Protein AF-A0AAX3YB71-F1 (afdb_monomer)

Structure (mmCIF, N/CA/C/O backbone):
data_AF-A0AAX3YB71-F1
#
_entry.id   AF-A0AAX3YB71-F1
#
loop_
_atom_site.group_PDB
_atom_site.id
_atom_site.type_symbol
_atom_site.label_atom_id
_atom_site.label_alt_id
_atom_site.label_comp_id
_atom_site.label_asym_id
_atom_site.label_entity_id
_atom_site.label_seq_id
_atom_site.pdbx_PDB_ins_code
_atom_site.Cartn_x
_atom_site.Cartn_y
_atom_site.Cartn_z
_atom_site.occupancy
_atom_site.B_iso_or_equiv
_atom_site.auth_seq_id
_atom_site.auth_comp_id
_atom_site.auth_asym_id
_atom_site.auth_atom_id
_atom_site.pdbx_PDB_model_num
ATOM 1 N N . MET A 1 1 ? 8.394 -20.935 -16.412 1.00 26.09 1 MET A N 1
ATOM 2 C CA . MET A 1 1 ? 9.823 -20.875 -16.791 1.00 26.09 1 MET A CA 1
ATOM 3 C C . MET A 1 1 ? 10.024 -19.578 -17.574 1.00 26.09 1 MET A C 1
ATOM 5 O O . MET A 1 1 ? 9.510 -19.490 -18.674 1.00 26.09 1 MET A O 1
ATOM 9 N N . ASN A 1 2 ? 10.562 -18.469 -17.075 1.00 23.80 2 ASN A N 1
ATOM 10 C CA . ASN A 1 2 ? 11.137 -18.097 -15.785 1.00 23.80 2 ASN A CA 1
ATOM 11 C C . ASN A 1 2 ? 10.544 -16.747 -15.346 1.00 23.80 2 ASN A C 1
ATOM 13 O O . ASN A 1 2 ? 10.305 -15.874 -16.179 1.00 23.80 2 ASN A O 1
ATOM 17 N N . ILE A 1 3 ? 10.308 -16.600 -14.043 1.00 28.83 3 ILE A N 1
ATOM 18 C CA . ILE A 1 3 ? 9.838 -15.375 -13.395 1.00 28.83 3 ILE A CA 1
ATOM 19 C C . ILE A 1 3 ? 11.096 -14.671 -12.884 1.00 28.83 3 ILE A C 1
ATOM 21 O O . ILE A 1 3 ? 11.672 -15.097 -11.889 1.00 28.83 3 ILE A O 1
ATOM 25 N N . TYR A 1 4 ? 11.555 -13.632 -13.576 1.00 26.14 4 TYR A N 1
ATOM 26 C CA . TYR A 1 4 ? 12.612 -12.762 -13.062 1.00 26.14 4 TYR A CA 1
ATOM 27 C C . TYR A 1 4 ? 12.130 -11.314 -13.137 1.00 26.14 4 TYR A C 1
ATOM 29 O O . TYR A 1 4 ? 12.034 -10.747 -14.225 1.00 26.14 4 TYR A O 1
ATOM 37 N N . SER A 1 5 ? 11.845 -10.694 -11.988 1.00 30.61 5 SER A N 1
ATOM 38 C CA . SER A 1 5 ? 11.866 -9.233 -11.870 1.00 30.61 5 SER A CA 1
ATOM 39 C C . SER A 1 5 ? 13.260 -8.815 -11.407 1.00 30.61 5 SER A C 1
ATOM 41 O O . SER A 1 5 ? 13.498 -8.551 -10.233 1.00 30.61 5 SER A O 1
ATOM 43 N N . GLY A 1 6 ? 14.209 -8.793 -12.340 1.00 29.06 6 GLY A N 1
ATOM 44 C CA . GLY A 1 6 ? 15.551 -8.252 -12.121 1.00 29.06 6 GLY A CA 1
ATOM 45 C C . GLY A 1 6 ? 15.590 -6.723 -12.181 1.00 29.06 6 GLY A C 1
ATOM 46 O O . GLY A 1 6 ? 16.476 -6.178 -12.823 1.00 29.06 6 GLY A O 1
ATOM 47 N N . GLN A 1 7 ? 14.626 -6.024 -11.575 1.00 33.72 7 GLN A N 1
ATOM 48 C CA . GLN A 1 7 ? 14.706 -4.570 -11.402 1.00 33.72 7 GLN A CA 1
ATOM 49 C C . GLN A 1 7 ? 15.118 -4.256 -9.967 1.00 33.72 7 GLN A C 1
ATOM 51 O O . GLN A 1 7 ? 14.332 -3.767 -9.170 1.00 33.72 7 GLN A O 1
ATOM 56 N N . TRP A 1 8 ? 16.378 -4.557 -9.664 1.00 33.81 8 TRP A N 1
ATOM 57 C CA . TRP A 1 8 ? 17.136 -3.782 -8.690 1.00 33.81 8 TRP A CA 1
ATOM 58 C C . TRP A 1 8 ? 18.027 -2.849 -9.497 1.00 33.81 8 TRP A C 1
ATOM 60 O O . TRP A 1 8 ? 19.190 -3.125 -9.758 1.00 33.81 8 TRP A O 1
ATOM 70 N N . VAL A 1 9 ? 17.407 -1.787 -9.986 1.00 36.44 9 VAL A N 1
ATOM 71 C CA . VAL A 1 9 ? 18.088 -0.529 -10.249 1.00 36.44 9 VAL A CA 1
ATOM 72 C C . VAL A 1 9 ? 17.253 0.451 -9.457 1.00 36.44 9 VAL A C 1
ATOM 74 O O . VAL A 1 9 ? 16.042 0.545 -9.678 1.00 36.44 9 VAL A O 1
ATOM 77 N N . THR A 1 10 ? 17.872 1.056 -8.453 1.00 32.78 10 THR A N 1
ATOM 78 C CA . THR A 1 10 ? 17.302 2.153 -7.682 1.00 32.78 10 THR A CA 1
ATOM 79 C C . THR A 1 10 ? 16.590 3.118 -8.625 1.00 32.78 10 THR A C 1
ATOM 81 O O . THR A 1 10 ? 17.063 3.456 -9.714 1.00 32.78 10 THR A O 1
ATOM 84 N N . ALA A 1 11 ? 15.384 3.490 -8.221 1.00 30.25 11 ALA A N 1
ATOM 85 C CA . ALA A 1 11 ? 14.587 4.528 -8.834 1.00 30.25 11 ALA A CA 1
ATOM 86 C C . ALA A 1 11 ? 15.445 5.765 -9.142 1.00 30.25 11 ALA A C 1
ATOM 88 O O . ALA A 1 11 ? 15.808 6.498 -8.234 1.00 30.25 11 ALA A O 1
ATOM 89 N N . GLY A 1 12 ? 15.772 5.991 -10.418 1.00 31.64 12 GLY A N 1
ATOM 90 C CA . GLY A 1 12 ? 16.454 7.217 -10.846 1.00 31.64 12 GLY A CA 1
ATOM 91 C C . GLY A 1 12 ? 17.563 7.056 -11.880 1.00 31.64 12 GLY A C 1
ATOM 92 O O . GLY A 1 12 ? 17.888 8.038 -12.547 1.00 31.64 12 GLY A O 1
ATOM 93 N N . GLU A 1 13 ? 18.096 5.857 -12.122 1.00 30.12 13 GLU A N 1
ATOM 94 C CA . GLU A 1 13 ? 19.140 5.720 -13.143 1.00 30.12 13 GLU A CA 1
ATOM 95 C C . GLU A 1 13 ? 18.541 5.688 -14.564 1.00 30.12 13 GLU A C 1
ATOM 97 O O . GLU A 1 13 ? 18.327 4.658 -15.205 1.00 30.12 13 GLU A O 1
ATOM 102 N N . THR A 1 14 ? 18.354 6.885 -15.127 1.00 30.09 14 THR A N 1
ATOM 103 C CA . THR A 1 14 ? 18.998 7.148 -16.424 1.00 30.09 14 THR A CA 1
ATOM 104 C C . THR A 1 14 ? 20.410 6.606 -16.280 1.00 30.09 14 THR A C 1
ATOM 106 O O . THR A 1 14 ? 21.017 6.997 -15.297 1.00 30.09 14 THR A O 1
ATOM 109 N N . VAL A 1 15 ? 20.885 5.702 -17.148 1.00 33.69 15 VAL A N 1
ATOM 110 C CA . VAL A 1 15 ? 22.281 5.221 -17.143 1.00 33.69 15 VAL A CA 1
ATOM 111 C C . VAL A 1 15 ? 23.164 6.445 -16.929 1.00 33.69 15 VAL A C 1
ATOM 113 O O . VAL A 1 15 ? 23.306 7.259 -17.843 1.00 33.69 15 VAL A O 1
ATOM 116 N N . VAL A 1 16 ? 23.574 6.665 -15.678 1.00 34.31 16 VAL A N 1
ATOM 117 C CA . VAL A 1 16 ? 24.187 7.924 -15.285 1.00 34.31 16 VAL A CA 1
ATOM 118 C C . VAL A 1 16 ? 25.531 7.842 -15.950 1.00 34.31 16 VAL A C 1
ATOM 120 O O . VAL A 1 16 ? 26.208 6.819 -15.848 1.00 34.31 16 VAL A O 1
ATOM 123 N N . ASP A 1 17 ? 25.869 8.876 -16.702 1.00 43.91 17 ASP A N 1
ATOM 124 C CA . ASP A 1 17 ? 27.232 9.080 -17.136 1.00 43.91 17 ASP A CA 1
ATOM 125 C C . ASP A 1 17 ? 28.141 8.916 -15.907 1.00 43.91 17 ASP A C 1
ATOM 127 O O . ASP A 1 17 ? 28.195 9.781 -15.026 1.00 43.91 17 ASP A O 1
ATOM 131 N N . SER A 1 18 ? 28.777 7.746 -15.798 1.00 45.38 18 SER A N 1
ATOM 132 C CA . SER A 1 18 ? 29.518 7.330 -14.609 1.00 45.38 18 SER A CA 1
ATOM 133 C C . SER A 1 18 ? 30.777 8.167 -14.420 1.00 45.38 18 SER A C 1
ATOM 135 O O . SER A 1 18 ? 31.419 8.058 -13.381 1.00 45.38 18 SER A O 1
ATOM 137 N N . THR A 1 19 ? 31.094 9.039 -15.384 1.00 51.59 19 THR A N 1
ATOM 138 C CA . THR A 1 19 ? 32.211 9.981 -15.364 1.00 51.59 19 THR A CA 1
ATOM 139 C C . THR A 1 19 ? 32.264 10.762 -14.056 1.00 51.59 19 THR A C 1
ATOM 141 O O . THR A 1 19 ? 33.308 10.779 -13.418 1.00 51.59 19 THR A O 1
ATOM 144 N N . ARG A 1 20 ? 31.139 11.298 -13.560 1.00 43.19 20 ARG A N 1
ATOM 145 C CA . ARG A 1 20 ? 31.137 12.065 -12.297 1.00 43.19 20 ARG A CA 1
ATOM 146 C C . ARG A 1 20 ? 31.425 11.220 -11.055 1.00 43.19 20 ARG A C 1
ATOM 148 O O . ARG A 1 20 ? 32.085 11.695 -10.136 1.00 43.19 20 ARG A O 1
ATOM 155 N N . LEU A 1 21 ? 30.942 9.978 -11.018 1.00 45.19 21 LEU A N 1
ATOM 156 C CA . LEU A 1 21 ? 31.233 9.051 -9.921 1.00 45.19 21 LEU A CA 1
ATOM 157 C C . LEU A 1 21 ? 32.706 8.626 -9.965 1.00 45.19 21 LEU A C 1
ATOM 159 O O . LEU A 1 21 ? 33.376 8.627 -8.934 1.00 45.19 21 LEU A O 1
ATOM 163 N N . THR A 1 22 ? 33.223 8.324 -11.157 1.00 55.81 22 THR A N 1
ATOM 164 C CA . THR A 1 22 ? 34.627 7.967 -11.381 1.00 55.81 22 THR A CA 1
ATOM 165 C C . THR A 1 22 ? 35.574 9.114 -11.044 1.00 55.81 22 THR A C 1
ATOM 167 O O . THR A 1 22 ? 36.569 8.885 -10.367 1.00 55.81 22 THR A O 1
ATOM 170 N N . GLU A 1 23 ? 35.255 10.348 -11.429 1.00 56.91 23 GLU A N 1
ATOM 171 C CA . GLU A 1 23 ? 36.044 11.535 -11.079 1.00 56.91 23 GLU A CA 1
ATOM 172 C C . GLU A 1 23 ? 36.080 11.781 -9.566 1.00 56.91 23 GLU A C 1
ATOM 174 O O . GLU A 1 23 ? 37.132 12.101 -9.018 1.00 56.91 23 GLU A O 1
ATOM 179 N N . ALA A 1 24 ? 34.949 11.602 -8.877 1.00 45.66 24 ALA A N 1
ATOM 180 C CA . ALA A 1 24 ? 34.847 11.870 -7.444 1.00 45.66 24 ALA A CA 1
ATOM 181 C C . ALA A 1 24 ? 35.456 10.767 -6.562 1.00 45.66 24 ALA A C 1
ATOM 183 O O . ALA A 1 24 ? 35.898 11.047 -5.449 1.00 45.66 24 ALA A O 1
ATOM 184 N N . THR A 1 25 ? 35.451 9.513 -7.021 1.00 55.25 25 THR A N 1
ATOM 185 C CA . THR A 1 25 ? 35.775 8.352 -6.168 1.00 55.25 25 THR A CA 1
ATOM 186 C C . THR A 1 25 ? 36.912 7.484 -6.702 1.00 55.25 25 THR A C 1
ATOM 188 O O . THR A 1 25 ? 37.372 6.582 -6.006 1.00 55.25 25 THR A O 1
ATOM 191 N N . GLY A 1 26 ? 37.349 7.705 -7.944 1.00 55.31 26 GLY A N 1
ATOM 192 C CA . GLY A 1 26 ? 38.241 6.797 -8.670 1.00 55.31 26 GLY A CA 1
ATOM 193 C C . GLY A 1 26 ? 37.588 5.464 -9.055 1.00 55.31 26 GLY A C 1
ATOM 194 O O . GLY A 1 26 ? 38.243 4.613 -9.653 1.00 55.31 26 GLY A O 1
ATOM 195 N N . TRP A 1 27 ? 36.311 5.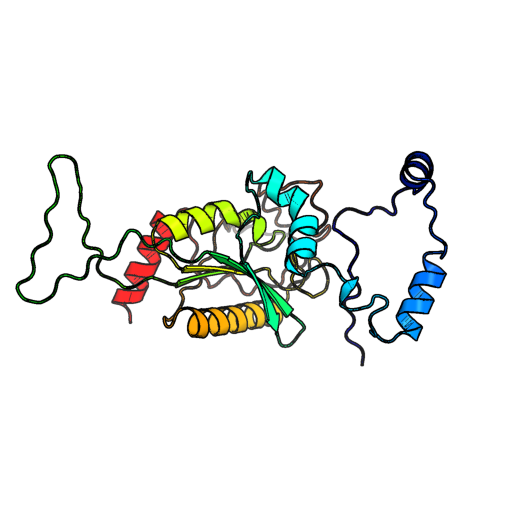254 -8.719 1.00 66.44 27 TRP A N 1
ATOM 196 C CA . TRP A 1 27 ? 35.608 4.008 -8.986 1.00 66.44 27 TRP A CA 1
ATOM 197 C C . TRP A 1 27 ? 35.128 3.953 -10.438 1.00 66.44 27 TRP A C 1
ATOM 199 O O . TRP A 1 27 ? 34.414 4.841 -10.905 1.00 66.44 27 TRP A O 1
ATOM 209 N N . ALA A 1 28 ? 35.485 2.889 -11.152 1.00 56.09 28 ALA A N 1
ATOM 210 C CA . ALA A 1 28 ? 34.988 2.607 -12.493 1.00 56.09 28 ALA A CA 1
ATOM 211 C C . ALA A 1 28 ? 34.341 1.213 -12.523 1.00 56.09 28 ALA A C 1
ATOM 213 O O . ALA A 1 28 ? 34.863 0.293 -11.882 1.00 56.09 28 ALA A O 1
ATOM 214 N N . PRO A 1 29 ? 33.241 1.016 -13.274 1.00 60.69 29 PRO A N 1
ATOM 215 C CA . PRO A 1 29 ? 32.673 -0.311 -13.457 1.00 60.69 29 PRO A CA 1
ATOM 216 C C . PRO A 1 29 ? 33.704 -1.222 -14.127 1.00 60.69 29 PRO A C 1
ATOM 218 O O . PRO A 1 29 ? 34.225 -0.904 -15.193 1.00 60.69 29 PRO A O 1
ATOM 221 N N . THR A 1 30 ? 33.983 -2.377 -13.529 1.00 66.81 30 THR A N 1
ATOM 222 C CA . THR A 1 30 ? 34.871 -3.390 -14.124 1.00 66.81 30 THR A CA 1
ATOM 223 C C . THR A 1 30 ? 34.176 -4.237 -15.189 1.00 66.81 30 THR A C 1
ATOM 225 O O . THR A 1 30 ? 34.845 -4.954 -15.927 1.00 66.81 30 THR A O 1
ATOM 228 N N . LEU A 1 31 ? 32.844 -4.153 -15.272 1.00 62.28 31 LEU A N 1
ATOM 229 C CA . LEU A 1 31 ? 32.006 -4.875 -16.222 1.00 62.28 31 LEU A CA 1
ATOM 230 C C . LEU A 1 31 ? 31.122 -3.891 -16.990 1.00 62.28 31 LEU A C 1
ATOM 232 O O . LEU A 1 31 ? 30.487 -3.006 -16.414 1.00 62.28 31 LEU A O 1
ATOM 236 N N . THR A 1 32 ? 31.025 -4.088 -18.298 1.00 67.81 32 THR A N 1
ATOM 237 C CA . THR A 1 32 ? 30.017 -3.442 -19.140 1.00 67.81 32 THR A CA 1
ATOM 238 C C . THR A 1 32 ? 28.613 -3.929 -18.772 1.00 67.81 32 THR A C 1
ATOM 240 O O . THR A 1 32 ? 28.430 -5.037 -18.270 1.00 67.81 32 THR A O 1
ATOM 243 N N . ALA A 1 33 ? 27.571 -3.160 -19.112 1.00 54.72 33 ALA A N 1
ATOM 244 C CA . ALA A 1 33 ? 26.178 -3.582 -18.903 1.00 54.72 33 ALA A CA 1
ATOM 245 C C . ALA A 1 33 ? 25.856 -4.951 -19.545 1.00 54.72 33 ALA A C 1
ATOM 247 O O . ALA A 1 33 ? 25.060 -5.724 -19.010 1.00 54.72 33 ALA A O 1
ATOM 248 N N . ARG A 1 34 ? 26.501 -5.276 -20.678 1.00 56.22 34 ARG A N 1
ATOM 249 C CA . ARG A 1 34 ? 26.395 -6.587 -21.337 1.00 56.22 34 ARG A CA 1
ATOM 250 C C . ARG A 1 34 ? 27.026 -7.696 -20.492 1.00 56.22 34 ARG A C 1
ATOM 252 O O . ARG A 1 34 ? 26.435 -8.766 -20.378 1.00 56.22 34 ARG A O 1
ATOM 259 N N . GLU A 1 35 ? 28.198 -7.456 -19.917 1.00 63.66 35 GLU A N 1
ATOM 260 C CA . GLU A 1 35 ? 28.886 -8.426 -19.059 1.00 63.66 35 GLU A CA 1
ATOM 261 C C . GLU A 1 35 ? 28.142 -8.624 -17.737 1.00 63.66 35 GLU A C 1
ATOM 263 O O . GLU A 1 35 ? 27.927 -9.764 -17.334 1.00 63.66 35 GLU A O 1
ATOM 268 N N . SER A 1 36 ? 27.623 -7.554 -17.131 1.00 65.75 36 SER A N 1
ATOM 269 C CA . SER A 1 36 ? 26.752 -7.638 -15.953 1.00 65.75 36 SER A CA 1
ATOM 270 C C . SER A 1 36 ? 25.489 -8.461 -16.234 1.00 65.75 36 SER A C 1
ATOM 272 O O . SER A 1 36 ? 25.120 -9.327 -15.440 1.00 65.75 36 SER A O 1
ATOM 274 N N . ALA A 1 37 ? 24.856 -8.271 -17.399 1.00 59.81 37 ALA A N 1
ATOM 275 C CA . ALA A 1 37 ? 23.709 -9.079 -17.815 1.00 59.81 37 ALA A CA 1
ATOM 276 C C . ALA A 1 37 ? 24.079 -10.558 -18.040 1.00 59.81 37 ALA A C 1
ATOM 278 O O . ALA A 1 37 ? 23.323 -11.447 -17.647 1.00 59.81 37 ALA A O 1
ATOM 279 N N . ALA A 1 38 ? 25.244 -10.840 -18.631 1.00 68.44 38 ALA A N 1
ATOM 280 C CA . ALA A 1 38 ? 25.734 -12.204 -18.819 1.00 68.44 38 ALA A CA 1
ATOM 281 C C . ALA A 1 38 ? 26.015 -12.901 -17.477 1.00 68.44 38 ALA A C 1
ATOM 283 O O . ALA A 1 38 ? 25.597 -14.042 -17.282 1.00 68.44 38 ALA A O 1
ATOM 284 N N . VAL A 1 39 ? 26.640 -12.200 -16.526 1.00 66.75 39 VAL A N 1
ATOM 285 C CA . VAL A 1 39 ? 26.857 -12.682 -15.154 1.00 66.75 39 VAL A CA 1
ATOM 286 C C . VAL A 1 39 ? 25.523 -12.990 -14.474 1.00 66.75 39 VAL A C 1
ATOM 288 O O . VAL A 1 39 ? 25.360 -14.072 -13.917 1.00 66.75 39 VAL A O 1
ATOM 291 N N . MET A 1 40 ? 24.524 -12.111 -14.587 1.00 62.19 40 MET A N 1
ATOM 292 C CA . MET A 1 40 ? 23.189 -12.365 -14.033 1.00 62.19 40 MET A CA 1
ATOM 293 C C . MET A 1 40 ? 22.513 -13.617 -14.616 1.00 62.19 40 MET A C 1
ATOM 295 O O . MET A 1 40 ? 21.886 -14.375 -13.874 1.00 62.19 40 MET A O 1
ATOM 299 N N . ILE A 1 41 ? 22.645 -13.854 -15.927 1.00 68.25 41 ILE A N 1
ATOM 300 C CA . ILE A 1 41 ? 22.107 -15.053 -16.592 1.00 68.25 41 ILE A CA 1
ATOM 301 C C . ILE A 1 41 ? 22.825 -16.313 -16.097 1.00 68.25 41 ILE A C 1
ATOM 303 O O . ILE A 1 41 ? 22.167 -17.304 -15.775 1.00 68.25 41 ILE A O 1
ATOM 307 N N . LEU A 1 42 ? 24.156 -16.271 -16.001 1.00 70.69 42 LEU A N 1
ATOM 308 C CA . LEU A 1 42 ? 24.974 -17.391 -15.527 1.00 70.69 42 LEU A CA 1
ATOM 309 C C . LEU A 1 42 ? 24.688 -17.741 -14.065 1.00 70.69 42 LEU A C 1
ATOM 311 O O . LEU A 1 42 ? 24.669 -18.915 -13.701 1.00 70.69 42 LEU A O 1
ATOM 315 N N . LEU A 1 43 ? 24.431 -16.735 -13.230 1.00 70.75 43 LEU A N 1
ATOM 316 C CA . LEU A 1 43 ? 24.146 -16.939 -11.815 1.00 70.75 43 LEU A CA 1
ATOM 317 C C . LEU A 1 43 ? 22.754 -17.522 -11.557 1.00 70.75 43 LEU A C 1
ATOM 319 O O . LEU A 1 43 ? 22.528 -18.050 -10.472 1.00 70.75 43 LEU A O 1
ATOM 323 N N . GLN A 1 44 ? 21.826 -17.462 -12.520 1.00 62.81 44 GLN A N 1
ATOM 324 C CA . GLN A 1 44 ? 20.470 -18.026 -12.407 1.00 62.81 44 GLN A CA 1
ATOM 325 C C . GLN A 1 44 ? 19.714 -17.602 -11.129 1.00 62.81 44 GLN A C 1
ATOM 327 O O . GLN A 1 44 ? 18.883 -18.346 -10.609 1.00 62.81 44 GLN A O 1
ATOM 332 N N . GLY A 1 45 ? 19.992 -16.402 -10.612 1.00 54.00 45 GLY A N 1
ATOM 333 C CA . GLY A 1 45 ? 19.401 -15.895 -9.369 1.00 54.00 45 GLY A CA 1
ATOM 334 C C . GLY A 1 45 ? 20.157 -16.262 -8.086 1.00 54.00 45 GLY A C 1
ATOM 335 O O . GLY A 1 45 ? 19.673 -15.954 -6.999 1.00 54.00 45 GLY A O 1
ATOM 336 N N . LYS A 1 46 ? 21.342 -16.878 -8.178 1.00 55.41 46 LYS A N 1
ATOM 337 C CA . LYS A 1 46 ? 22.258 -16.996 -7.036 1.00 55.41 46 LYS A CA 1
ATOM 338 C C . LYS A 1 46 ? 22.790 -15.607 -6.656 1.00 55.41 46 LYS A C 1
ATOM 340 O O . LYS A 1 46 ? 23.167 -14.847 -7.552 1.00 55.41 46 LYS A O 1
ATOM 345 N N . PRO A 1 47 ? 22.819 -15.263 -5.359 1.00 59.56 47 PRO A N 1
ATOM 346 C CA . PRO A 1 47 ? 23.290 -13.960 -4.914 1.00 59.56 47 PRO A CA 1
ATOM 347 C C . PRO A 1 47 ? 24.771 -13.771 -5.270 1.00 59.56 47 PRO A C 1
ATOM 349 O O . PRO A 1 47 ? 25.584 -14.672 -5.077 1.00 59.56 47 PRO A O 1
ATOM 352 N N . VAL A 1 48 ? 25.094 -12.596 -5.819 1.00 65.12 48 VAL A N 1
ATOM 353 C CA . VAL A 1 48 ? 26.471 -12.179 -6.152 1.00 65.12 48 VAL A CA 1
ATOM 354 C C . VAL A 1 48 ? 27.242 -11.820 -4.881 1.00 65.12 48 VAL A C 1
ATOM 356 O O . VAL A 1 48 ? 28.443 -12.054 -4.787 1.00 65.12 48 VAL A O 1
ATOM 359 N N . LEU A 1 49 ? 26.535 -11.246 -3.908 1.00 62.94 49 LEU A N 1
ATOM 360 C CA . LEU A 1 49 ? 27.074 -10.822 -2.625 1.00 62.94 49 LEU A CA 1
ATOM 361 C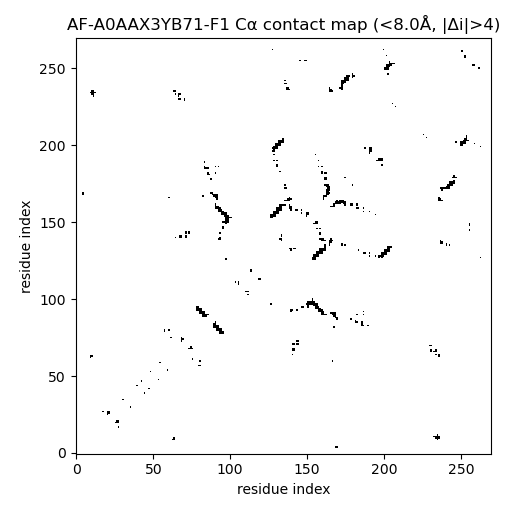 C . LEU A 1 49 ? 26.868 -11.914 -1.582 1.00 62.94 49 LEU A C 1
ATOM 363 O O . LEU A 1 49 ? 25.869 -12.643 -1.613 1.00 62.94 49 LEU A O 1
ATOM 367 N N . ARG A 1 50 ? 27.801 -12.006 -0.633 1.00 67.31 50 ARG A N 1
ATOM 368 C CA . ARG A 1 50 ? 27.579 -12.815 0.561 1.00 67.31 50 ARG A CA 1
ATOM 369 C C . ARG A 1 50 ? 26.480 -12.173 1.400 1.00 67.31 50 ARG A C 1
ATOM 371 O O . ARG A 1 50 ? 26.127 -11.010 1.211 1.00 67.31 50 ARG A O 1
ATOM 378 N N . ARG A 1 51 ? 25.896 -12.942 2.315 1.00 64.62 51 ARG A N 1
ATOM 379 C CA . ARG A 1 51 ? 24.749 -12.469 3.101 1.00 64.62 51 ARG A CA 1
ATOM 380 C C . ARG A 1 51 ? 25.131 -11.295 4.005 1.00 64.62 51 ARG A C 1
ATOM 382 O O . ARG A 1 51 ? 24.307 -10.418 4.210 1.00 64.62 51 ARG A O 1
ATOM 389 N N . GLU A 1 52 ? 26.360 -11.296 4.506 1.00 71.50 52 GLU A N 1
ATOM 390 C CA . GLU A 1 52 ? 26.966 -10.232 5.304 1.00 71.50 52 GLU A CA 1
ATOM 391 C C . GLU A 1 52 ? 27.233 -8.941 4.513 1.00 71.50 52 GLU A C 1
ATOM 393 O O . GLU A 1 52 ? 27.230 -7.864 5.099 1.00 71.50 52 GLU A O 1
ATOM 398 N N . ASP A 1 53 ? 27.404 -9.046 3.192 1.00 67.50 53 ASP A N 1
ATOM 399 C CA . ASP A 1 53 ? 27.666 -7.910 2.299 1.00 67.50 53 ASP A CA 1
ATOM 400 C C . ASP A 1 53 ? 26.376 -7.368 1.655 1.00 67.50 53 ASP A C 1
ATOM 402 O O . ASP A 1 53 ? 26.374 -6.316 1.014 1.00 67.50 53 ASP A O 1
ATOM 406 N N . ALA A 1 54 ? 25.266 -8.103 1.774 1.00 64.69 54 ALA A N 1
ATOM 407 C CA . ALA A 1 54 ? 23.975 -7.688 1.253 1.00 64.69 54 ALA A CA 1
ATOM 408 C C . ALA A 1 54 ? 23.360 -6.617 2.163 1.00 64.69 54 ALA A C 1
ATOM 410 O O . ALA A 1 54 ? 23.250 -6.808 3.374 1.00 64.69 54 ALA A O 1
ATOM 411 N N . LEU A 1 55 ? 22.894 -5.512 1.570 1.00 65.38 55 LEU A N 1
ATOM 412 C CA . LEU A 1 55 ? 22.149 -4.497 2.312 1.00 65.38 55 LEU A CA 1
ATOM 413 C C . LEU A 1 55 ? 20.946 -5.131 3.015 1.00 65.38 55 LEU A C 1
ATOM 415 O O . LEU A 1 55 ? 20.195 -5.916 2.424 1.00 65.38 55 LEU A O 1
ATOM 419 N N . GLU A 1 56 ? 20.727 -4.737 4.269 1.00 72.06 56 GLU A N 1
ATOM 420 C CA . GLU A 1 56 ? 19.492 -5.079 4.957 1.00 72.06 56 GLU A CA 1
ATOM 421 C C . GLU A 1 56 ? 18.301 -4.563 4.146 1.00 72.06 56 GLU A C 1
ATOM 423 O O . GLU A 1 56 ? 18.298 -3.428 3.662 1.00 72.06 56 GLU A O 1
ATOM 428 N N . ARG A 1 57 ? 17.258 -5.392 4.020 1.00 72.81 57 ARG A N 1
ATOM 429 C CA . ARG A 1 57 ? 16.073 -5.078 3.207 1.00 72.81 57 ARG A CA 1
ATOM 430 C C . ARG A 1 57 ? 15.508 -3.695 3.522 1.00 72.81 57 ARG A C 1
ATOM 432 O O . ARG A 1 57 ? 15.180 -2.961 2.601 1.00 72.81 57 ARG A O 1
ATOM 439 N N . ARG A 1 58 ? 15.429 -3.346 4.808 1.00 78.81 58 ARG A N 1
ATOM 440 C CA . ARG A 1 58 ? 14.937 -2.041 5.263 1.00 78.81 58 ARG A CA 1
ATOM 441 C C . ARG A 1 58 ? 15.756 -0.896 4.673 1.00 78.81 58 ARG A C 1
ATOM 443 O O . ARG A 1 58 ? 15.180 0.027 4.119 1.00 78.81 58 ARG A O 1
ATOM 450 N N . ILE A 1 59 ? 17.084 -0.984 4.749 1.00 79.12 59 ILE A N 1
ATOM 451 C CA . ILE A 1 59 ? 17.997 0.043 4.230 1.00 79.12 59 ILE A CA 1
ATOM 452 C C . ILE A 1 59 ? 17.804 0.201 2.719 1.00 79.12 59 ILE A C 1
ATOM 454 O O . ILE A 1 59 ? 17.695 1.319 2.227 1.00 79.12 59 ILE A O 1
ATOM 458 N N . ALA A 1 60 ? 17.698 -0.912 1.992 1.00 80.06 60 ALA A N 1
ATOM 459 C CA . ALA A 1 60 ? 17.485 -0.882 0.549 1.00 80.06 60 ALA A CA 1
ATOM 460 C C . ALA A 1 60 ? 16.113 -0.294 0.159 1.00 80.06 60 ALA A C 1
ATOM 462 O O . ALA A 1 60 ? 16.026 0.469 -0.801 1.00 80.06 60 ALA A O 1
ATOM 463 N N . CYS A 1 61 ? 15.048 -0.625 0.899 1.00 83.31 61 CYS A N 1
ATOM 464 C CA . CYS A 1 61 ? 13.719 -0.046 0.693 1.00 83.31 61 CYS A CA 1
ATOM 465 C C . CYS A 1 61 ? 13.720 1.464 0.952 1.00 83.31 61 CYS A C 1
ATOM 467 O O . CYS A 1 61 ? 13.245 2.213 0.106 1.00 83.31 61 CYS A O 1
ATOM 469 N N . GLU A 1 62 ? 14.294 1.914 2.069 1.00 87.25 62 GLU A N 1
ATOM 470 C CA . GLU A 1 62 ? 14.324 3.340 2.409 1.00 87.25 62 GLU A CA 1
ATOM 471 C C . GLU A 1 62 ? 15.155 4.162 1.427 1.00 87.25 62 GLU A C 1
ATOM 473 O O . GLU A 1 62 ? 14.716 5.228 1.009 1.00 87.25 62 GLU A O 1
ATOM 478 N N . ALA A 1 63 ? 16.298 3.642 0.975 1.00 84.12 63 ALA A N 1
ATOM 479 C CA . ALA A 1 63 ? 17.091 4.304 -0.058 1.00 84.12 63 ALA A CA 1
ATOM 480 C C . ALA A 1 63 ? 16.312 4.459 -1.377 1.00 84.12 63 ALA A C 1
ATOM 482 O O . ALA A 1 63 ? 16.413 5.481 -2.047 1.00 84.12 63 ALA A O 1
ATOM 483 N N . ALA A 1 64 ? 15.500 3.466 -1.756 1.00 84.69 64 ALA A N 1
ATOM 484 C CA . ALA A 1 64 ? 14.666 3.558 -2.954 1.00 84.69 64 ALA A CA 1
ATOM 485 C C . ALA A 1 64 ? 13.485 4.533 -2.798 1.00 84.69 64 ALA A C 1
ATOM 487 O O . ALA A 1 64 ? 13.000 5.058 -3.799 1.00 84.69 64 ALA A O 1
ATOM 488 N N . LEU A 1 65 ? 13.011 4.747 -1.567 1.00 88.38 65 LEU A N 1
ATOM 489 C CA . LEU A 1 65 ? 11.880 5.619 -1.250 1.00 88.38 65 LEU A CA 1
ATOM 490 C C . LEU A 1 65 ? 12.299 7.053 -0.911 1.00 88.38 65 LEU A C 1
ATOM 492 O O . LEU A 1 65 ? 11.424 7.910 -0.860 1.00 88.38 65 LEU A O 1
ATOM 496 N N . GLU A 1 66 ? 13.591 7.330 -0.713 1.00 88.50 66 GLU A N 1
ATOM 497 C CA . GLU A 1 66 ? 14.122 8.635 -0.294 1.00 88.50 66 GLU A CA 1
ATOM 498 C C . GLU A 1 66 ? 13.532 9.824 -1.081 1.00 88.50 66 GLU A C 1
ATOM 500 O O . GLU A 1 66 ? 13.001 10.724 -0.427 1.00 88.50 66 GLU A O 1
ATOM 505 N N . PRO A 1 67 ? 13.461 9.821 -2.433 1.00 85.75 67 PRO A N 1
ATOM 506 C CA . PRO A 1 67 ? 12.859 10.939 -3.163 1.00 85.75 67 PRO A CA 1
ATOM 507 C C . PRO A 1 67 ? 11.389 11.185 -2.799 1.00 85.75 67 PRO A C 1
ATOM 509 O O . PRO A 1 67 ? 10.931 12.328 -2.754 1.00 85.75 67 PRO A O 1
ATOM 512 N N . ALA A 1 68 ? 10.620 10.122 -2.557 1.00 87.44 68 ALA A N 1
ATOM 513 C CA . ALA A 1 68 ? 9.228 10.239 -2.141 1.00 87.44 68 ALA A CA 1
ATOM 514 C C . ALA A 1 68 ? 9.125 10.662 -0.671 1.00 87.44 68 ALA A C 1
ATOM 516 O O . ALA A 1 68 ? 8.295 11.507 -0.351 1.00 87.44 68 ALA A O 1
ATOM 517 N N . SER A 1 69 ? 9.981 10.120 0.200 1.00 90.00 69 SER A N 1
ATOM 518 C CA . SER A 1 69 ? 10.050 10.458 1.625 1.00 90.00 69 SER A CA 1
ATOM 519 C C . SER A 1 69 ? 10.340 11.947 1.841 1.00 90.00 69 SER A C 1
ATOM 521 O O . SER A 1 69 ? 9.608 12.610 2.573 1.00 90.00 69 SER A O 1
ATOM 523 N N . GLU A 1 70 ? 11.336 12.499 1.139 1.00 88.56 70 GLU A N 1
ATOM 524 C CA . GLU A 1 70 ? 11.638 13.936 1.158 1.00 88.56 70 GLU A CA 1
ATOM 525 C C . GLU A 1 70 ? 10.452 14.769 0.662 1.00 88.56 70 GLU A C 1
ATOM 527 O O . GLU A 1 70 ? 10.093 15.774 1.273 1.00 88.56 70 GLU A O 1
ATOM 532 N N . PHE A 1 71 ? 9.812 14.332 -0.426 1.00 86.75 71 PHE A N 1
ATOM 533 C CA . PHE A 1 71 ? 8.688 15.047 -1.026 1.00 86.75 71 PHE A CA 1
ATOM 534 C C . PHE A 1 71 ? 7.464 15.119 -0.108 1.00 86.75 71 PHE A C 1
ATOM 536 O O . PHE A 1 71 ? 6.811 16.159 -0.046 1.00 86.75 71 PHE A O 1
ATOM 543 N N . VAL A 1 72 ? 7.148 14.033 0.602 1.00 87.56 72 VAL A N 1
ATOM 544 C CA . VAL A 1 72 ? 6.012 13.995 1.540 1.00 87.56 72 VAL A CA 1
ATOM 545 C C . VAL A 1 72 ? 6.385 14.421 2.962 1.00 87.56 72 VAL A C 1
ATOM 547 O O . VAL A 1 72 ? 5.518 14.438 3.832 1.00 87.56 72 VAL A O 1
ATOM 550 N N . GLY A 1 73 ? 7.648 14.789 3.199 1.00 87.62 73 GLY A N 1
ATOM 551 C CA . GLY A 1 73 ? 8.121 15.312 4.479 1.00 87.62 73 GLY A CA 1
ATOM 552 C C . GLY A 1 73 ? 8.140 14.282 5.610 1.00 87.62 73 GLY A C 1
ATOM 553 O O . GLY A 1 73 ? 7.882 14.644 6.755 1.00 87.62 73 GLY A O 1
ATOM 554 N N . VAL A 1 74 ? 8.421 13.012 5.306 1.00 86.25 74 VAL A N 1
ATOM 555 C CA . VAL A 1 74 ? 8.520 11.936 6.309 1.00 86.25 74 VAL A CA 1
ATOM 556 C C . VAL A 1 74 ? 9.951 11.427 6.406 1.00 86.25 74 VAL A C 1
ATOM 558 O O . VAL A 1 74 ? 10.613 11.212 5.391 1.00 86.25 74 VAL A O 1
ATOM 561 N N . ASP A 1 75 ? 10.430 11.175 7.623 1.00 75.06 75 ASP A N 1
ATOM 562 C CA . ASP A 1 75 ? 11.610 10.346 7.810 1.00 75.06 75 ASP A CA 1
ATOM 563 C C . ASP A 1 75 ? 11.149 8.884 7.889 1.00 75.06 75 ASP A C 1
ATOM 565 O O . ASP A 1 75 ? 10.383 8.495 8.760 1.00 75.06 75 ASP A O 1
ATOM 569 N N . GLY A 1 76 ? 11.586 8.023 6.966 1.00 66.81 76 GLY A N 1
ATOM 570 C CA . GLY A 1 76 ? 11.222 6.591 6.965 1.00 66.81 76 GLY A CA 1
ATOM 571 C C . GLY A 1 76 ? 11.733 5.800 8.187 1.00 66.81 76 GLY A C 1
ATOM 572 O O . GLY A 1 76 ? 11.797 4.572 8.210 1.00 66.81 76 GLY A O 1
ATOM 573 N N . ARG A 1 77 ? 12.178 6.490 9.239 1.00 69.38 77 ARG A N 1
ATOM 574 C CA . ARG A 1 77 ? 12.747 5.897 10.442 1.00 69.38 77 ARG A CA 1
ATOM 575 C C . ARG A 1 77 ? 11.631 5.260 11.266 1.00 69.38 77 ARG A C 1
ATOM 577 O O . ARG A 1 77 ? 10.717 5.923 11.730 1.00 69.38 77 ARG A O 1
ATOM 584 N N . GLY A 1 78 ? 11.747 3.953 11.487 1.00 73.19 78 GLY A N 1
ATOM 585 C CA . GLY A 1 78 ? 10.813 3.198 12.326 1.00 73.19 78 GLY A CA 1
ATOM 586 C C . GLY A 1 78 ? 9.568 2.685 11.601 1.00 73.19 78 GLY A C 1
ATOM 587 O O . GLY A 1 78 ? 8.762 2.013 12.237 1.00 73.19 78 GLY A O 1
ATOM 588 N N . LEU A 1 79 ? 9.430 2.934 10.294 1.00 85.75 79 LEU A N 1
ATOM 589 C CA . LEU A 1 79 ? 8.381 2.315 9.487 1.00 85.75 79 LEU A CA 1
ATOM 590 C C . LEU A 1 79 ? 8.755 0.872 9.139 1.00 85.75 79 LEU A C 1
ATOM 592 O O . LEU A 1 79 ? 9.890 0.558 8.763 1.00 85.75 79 LEU A O 1
ATOM 596 N N 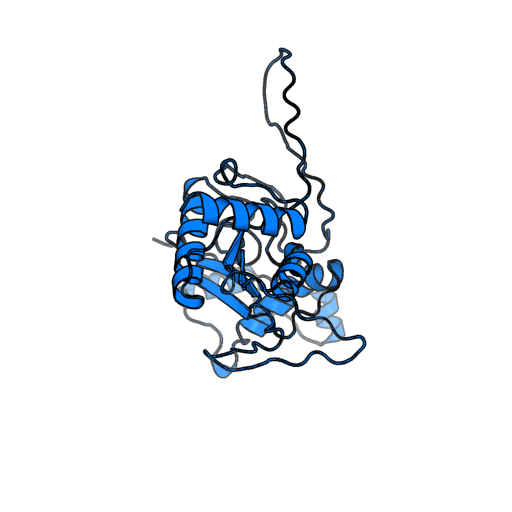. GLU A 1 80 ? 7.787 -0.024 9.301 1.00 91.31 80 GLU A N 1
ATOM 597 C CA . GLU A 1 80 ? 7.946 -1.429 8.957 1.00 91.31 80 GLU A CA 1
ATOM 598 C C . GLU A 1 80 ? 7.549 -1.645 7.493 1.00 91.31 80 GLU A C 1
ATOM 600 O O . GLU A 1 80 ? 6.434 -1.330 7.074 1.00 91.31 80 GLU A O 1
ATOM 605 N N . HIS A 1 81 ? 8.476 -2.224 6.729 1.00 90.69 81 HIS A N 1
ATOM 606 C CA . HIS A 1 81 ? 8.281 -2.608 5.336 1.00 90.69 81 HIS A CA 1
ATOM 607 C C . HIS A 1 81 ? 8.144 -4.124 5.224 1.00 90.69 81 HIS A C 1
ATOM 609 O O . HIS A 1 81 ? 9.070 -4.875 5.550 1.00 90.69 81 HIS A O 1
ATOM 615 N N . VAL A 1 82 ? 7.012 -4.580 4.695 1.00 90.69 82 VAL A N 1
ATOM 616 C CA . VAL A 1 82 ? 6.706 -6.001 4.523 1.00 90.69 82 VAL A CA 1
ATOM 617 C C . VAL A 1 82 ? 6.603 -6.330 3.040 1.00 90.69 82 VAL A C 1
ATOM 619 O O . VAL A 1 82 ? 6.039 -5.580 2.252 1.00 90.69 82 VAL A O 1
ATOM 622 N N . GLN A 1 83 ? 7.157 -7.478 2.652 1.00 88.69 83 GLN A N 1
ATOM 623 C CA . GLN A 1 83 ? 6.986 -8.059 1.321 1.00 88.69 83 GLN A CA 1
ATOM 624 C C . GLN A 1 83 ? 6.165 -9.336 1.473 1.00 88.69 83 GLN A C 1
ATOM 626 O O . GLN A 1 83 ? 6.670 -10.348 1.963 1.00 88.69 83 GLN A O 1
ATOM 631 N N . ILE A 1 84 ? 4.890 -9.264 1.102 1.00 89.19 84 ILE A N 1
ATOM 632 C CA . ILE A 1 84 ? 3.909 -10.337 1.254 1.00 89.19 84 ILE A CA 1
ATOM 633 C C . ILE A 1 84 ? 3.915 -11.179 -0.030 1.00 89.19 84 ILE A C 1
ATOM 635 O O . ILE A 1 84 ? 3.667 -10.628 -1.105 1.00 89.19 84 ILE A O 1
ATOM 639 N N . PRO A 1 85 ? 4.198 -12.493 0.032 1.00 85.69 85 PRO A N 1
ATOM 640 C CA . PRO A 1 85 ? 4.102 -13.363 -1.136 1.00 85.69 85 PRO A CA 1
ATOM 641 C C . PRO A 1 85 ? 2.694 -13.346 -1.745 1.00 85.69 85 PRO A C 1
ATOM 643 O O . PRO A 1 85 ? 1.699 -13.422 -1.029 1.00 85.69 85 PRO A O 1
ATOM 646 N N . ALA A 1 86 ? 2.627 -13.275 -3.070 1.00 82.69 86 ALA A N 1
ATOM 647 C CA . ALA A 1 86 ? 1.407 -13.226 -3.868 1.00 82.69 86 ALA A CA 1
ATOM 648 C C . ALA A 1 86 ? 1.524 -14.189 -5.061 1.00 82.69 86 ALA A C 1
ATOM 650 O O . ALA A 1 86 ? 2.627 -14.614 -5.420 1.00 82.69 86 ALA A O 1
ATOM 651 N N . ALA A 1 87 ? 0.416 -14.524 -5.725 1.00 79.31 87 ALA A N 1
ATOM 652 C CA . ALA A 1 87 ? 0.416 -15.527 -6.793 1.00 79.31 87 ALA A CA 1
ATOM 653 C C . ALA A 1 87 ? 1.350 -15.154 -7.960 1.00 79.31 87 ALA A C 1
ATOM 655 O O . ALA A 1 87 ? 1.932 -16.023 -8.612 1.00 79.31 87 ALA A O 1
ATOM 656 N N . THR A 1 88 ? 1.517 -13.855 -8.220 1.00 69.81 88 THR A N 1
ATOM 657 C CA . THR A 1 88 ? 2.359 -13.341 -9.312 1.00 69.81 88 THR A CA 1
ATOM 658 C C . THR A 1 88 ? 3.665 -12.691 -8.848 1.00 69.81 88 THR A C 1
ATOM 660 O O . THR A 1 88 ? 4.320 -12.030 -9.655 1.00 69.81 88 THR A O 1
ATOM 663 N N . GLY A 1 89 ? 4.054 -12.861 -7.578 1.00 80.69 89 GLY A N 1
ATOM 664 C CA . GLY A 1 89 ? 5.295 -12.309 -7.031 1.00 80.69 89 GLY A CA 1
ATOM 665 C C . GLY A 1 89 ? 5.193 -11.956 -5.548 1.00 80.69 89 GLY A C 1
ATOM 666 O O . GLY A 1 89 ? 4.878 -12.802 -4.721 1.00 80.69 89 GLY A O 1
ATOM 667 N N . ALA A 1 90 ? 5.492 -10.708 -5.213 1.00 83.44 90 ALA A N 1
ATOM 668 C CA . ALA A 1 90 ? 5.332 -10.144 -3.881 1.00 83.44 90 ALA A CA 1
ATOM 669 C C . ALA A 1 90 ? 4.711 -8.745 -3.938 1.00 83.44 90 ALA A C 1
ATOM 671 O O . ALA A 1 90 ? 4.924 -7.988 -4.897 1.00 83.44 90 ALA A O 1
ATOM 672 N N . VAL A 1 91 ? 3.949 -8.445 -2.894 1.00 89.06 91 VAL A N 1
ATOM 673 C CA . VAL A 1 91 ? 3.273 -7.180 -2.646 1.00 89.06 91 VAL A CA 1
ATOM 674 C C . VAL A 1 91 ? 3.970 -6.483 -1.490 1.00 89.06 91 VAL A C 1
ATOM 676 O O . VAL A 1 91 ? 4.092 -7.043 -0.402 1.00 89.06 91 VAL A O 1
ATOM 679 N N . HIS A 1 92 ? 4.427 -5.265 -1.734 1.00 95.44 92 HIS A N 1
ATOM 680 C CA . HIS A 1 92 ? 4.966 -4.407 -0.702 1.00 95.44 92 HIS A CA 1
ATOM 681 C C . HIS A 1 92 ? 3.838 -3.780 0.120 1.00 95.44 92 HIS A C 1
ATOM 683 O O . HIS A 1 92 ? 2.838 -3.315 -0.438 1.00 95.44 92 HIS A O 1
ATOM 689 N N . ALA A 1 93 ? 4.027 -3.742 1.437 1.00 96.25 93 ALA A N 1
ATOM 690 C CA . ALA A 1 93 ? 3.176 -3.005 2.348 1.00 96.25 93 ALA A CA 1
ATOM 691 C C . ALA A 1 93 ? 3.993 -2.208 3.373 1.00 96.25 93 ALA A C 1
ATOM 693 O O . ALA A 1 93 ? 4.980 -2.716 3.912 1.00 96.25 93 ALA A O 1
ATOM 694 N N . GLU A 1 94 ? 3.540 -0.991 3.663 1.00 95.50 94 GLU A N 1
ATOM 695 C CA . GLU A 1 94 ? 3.980 -0.196 4.812 1.00 95.50 94 GLU A CA 1
ATOM 696 C C . GLU A 1 94 ? 2.999 -0.400 5.964 1.00 95.50 94 GLU A C 1
ATOM 698 O O . GLU A 1 94 ? 1.780 -0.330 5.768 1.00 95.50 94 GLU A O 1
ATOM 703 N N . ILE A 1 95 ? 3.526 -0.674 7.156 1.00 95.56 95 ILE A N 1
ATOM 704 C CA . ILE A 1 95 ? 2.718 -0.957 8.343 1.00 95.56 95 ILE A CA 1
ATOM 705 C C . ILE A 1 95 ? 2.806 0.213 9.316 1.00 95.56 95 ILE A C 1
ATOM 707 O O . ILE A 1 95 ? 3.895 0.611 9.732 1.00 95.56 95 ILE A O 1
ATOM 711 N N . HIS A 1 96 ? 1.645 0.719 9.722 1.00 94.06 96 HIS A N 1
ATOM 712 C CA . HIS A 1 96 ? 1.512 1.709 10.780 1.00 94.06 96 HIS A CA 1
ATOM 713 C C . HIS A 1 96 ? 0.645 1.111 11.881 1.00 94.06 96 HIS A C 1
ATOM 715 O O . HIS A 1 96 ? -0.570 1.013 11.740 1.00 94.06 96 HIS A O 1
ATOM 721 N N . ALA A 1 97 ? 1.271 0.665 12.964 1.00 91.06 97 ALA A N 1
ATOM 722 C CA . ALA A 1 97 ? 0.528 0.189 14.122 1.00 91.06 97 ALA A CA 1
ATOM 723 C C . ALA A 1 97 ? -0.146 1.367 14.835 1.00 91.06 97 ALA A C 1
ATOM 725 O O . ALA A 1 97 ? 0.457 2.441 14.948 1.00 91.06 97 ALA A O 1
ATOM 726 N N . ALA A 1 98 ? -1.354 1.143 15.351 1.00 88.88 98 ALA A N 1
ATOM 727 C CA . ALA A 1 98 ? -2.050 2.115 16.179 1.00 88.88 98 ALA A CA 1
ATOM 728 C C . ALA A 1 98 ? -1.133 2.562 17.325 1.00 88.88 98 ALA A C 1
ATOM 730 O O . ALA A 1 98 ? -0.590 1.735 18.068 1.00 88.88 98 ALA A O 1
ATOM 731 N N . ARG A 1 99 ? -0.952 3.876 17.495 1.00 75.19 99 ARG A N 1
ATOM 732 C CA . ARG A 1 99 ? -0.273 4.373 18.692 1.00 75.19 99 ARG A CA 1
ATOM 733 C C . ARG A 1 99 ? -1.234 4.175 19.849 1.00 75.19 99 ARG A C 1
ATOM 735 O O . ARG A 1 99 ? -2.309 4.766 19.874 1.00 75.19 99 ARG A O 1
ATOM 742 N N . SER A 1 100 ? -0.854 3.341 20.811 1.00 57.06 100 SER A N 1
ATOM 743 C CA . SER A 1 100 ? -1.601 3.232 22.055 1.00 57.06 100 SER A CA 1
ATOM 744 C C . SER A 1 100 ? -1.538 4.585 22.768 1.00 57.06 100 SER A C 1
ATOM 746 O O . SER A 1 100 ? -0.569 4.878 23.471 1.00 57.06 100 SER A O 1
ATOM 748 N N . GLY A 1 101 ? -2.572 5.415 22.621 1.00 51.69 101 GLY A N 1
ATOM 749 C CA . GLY A 1 101 ? -2.981 6.246 23.748 1.00 51.69 101 GLY A CA 1
ATOM 750 C C . GLY A 1 101 ? -3.184 5.278 24.910 1.00 51.69 101 GLY A C 1
ATOM 751 O O . GLY A 1 101 ? -3.816 4.242 24.713 1.00 51.69 101 GLY A O 1
ATOM 752 N N . GLY A 1 102 ? -2.527 5.509 26.049 1.00 47.44 102 GLY A N 1
ATOM 753 C CA . GLY A 1 102 ? -2.490 4.541 27.148 1.00 47.44 102 GLY A CA 1
ATOM 754 C C . GLY A 1 102 ? -3.867 3.923 27.399 1.00 47.44 102 GLY A C 1
ATOM 755 O O . GLY A 1 102 ? -4.832 4.636 27.658 1.00 47.44 102 GLY A O 1
ATOM 756 N N . ALA A 1 103 ? -3.971 2.602 27.266 1.00 51.75 103 ALA A N 1
ATOM 757 C CA . ALA A 1 103 ? -5.219 1.904 27.517 1.00 51.75 103 ALA A CA 1
ATOM 758 C C . ALA A 1 103 ? -5.413 1.793 29.033 1.00 51.75 103 ALA A C 1
ATOM 760 O O . ALA A 1 103 ? -4.600 1.180 29.724 1.00 51.75 103 ALA A O 1
ATOM 761 N N . ALA A 1 104 ? -6.483 2.395 29.550 1.00 54.78 104 ALA A N 1
ATOM 762 C CA . ALA A 1 104 ? -6.915 2.209 30.927 1.00 54.78 104 ALA A CA 1
ATOM 763 C C . ALA A 1 104 ? -8.092 1.227 30.941 1.00 54.78 104 ALA A C 1
ATOM 765 O O . ALA A 1 104 ? -9.214 1.580 30.580 1.00 54.78 104 ALA A O 1
ATOM 766 N N . THR A 1 105 ? -7.837 -0.016 31.344 1.00 56.81 105 THR A N 1
ATOM 767 C CA . THR A 1 105 ? -8.903 -0.994 31.580 1.00 56.81 105 THR A CA 1
ATOM 768 C C . THR A 1 105 ? -9.498 -0.733 32.959 1.00 56.81 105 THR A C 1
ATOM 770 O O . THR A 1 105 ? -8.799 -0.841 33.964 1.00 56.81 105 THR A O 1
ATOM 773 N N . VAL A 1 106 ? -10.782 -0.380 33.019 1.00 65.94 106 VAL A N 1
ATOM 774 C CA . VAL A 1 106 ? -11.511 -0.229 34.285 1.00 65.94 106 VAL A CA 1
ATOM 775 C C . VAL A 1 106 ? -12.354 -1.483 34.500 1.00 65.94 106 VAL A C 1
ATOM 777 O O . VAL A 1 106 ? -13.313 -1.724 33.770 1.00 65.94 106 VAL A O 1
ATOM 780 N N . GLU A 1 107 ? -11.972 -2.305 35.477 1.00 66.88 107 GLU A N 1
ATOM 781 C CA . GLU A 1 107 ? -12.743 -3.490 35.871 1.00 66.88 107 GLU A CA 1
ATOM 782 C C . GLU A 1 107 ? -14.019 -3.109 36.639 1.00 66.88 107 GLU A C 1
ATOM 784 O O . GLU A 1 107 ? -14.188 -1.972 37.087 1.00 66.88 107 GLU A O 1
ATOM 789 N N . SER A 1 108 ? -14.932 -4.069 36.820 1.00 57.25 108 SER A N 1
ATOM 790 C CA . SER A 1 108 ? -16.164 -3.860 37.589 1.00 57.25 108 SER A CA 1
ATOM 791 C C . SER A 1 108 ? -15.849 -3.392 39.016 1.00 57.25 108 SER A C 1
ATOM 793 O O . SER A 1 108 ? -15.305 -4.149 39.815 1.00 57.25 108 SER A O 1
ATOM 795 N N . GLY A 1 109 ? -16.235 -2.154 39.342 1.00 74.31 109 GLY A N 1
ATOM 796 C CA . GLY A 1 109 ? -15.959 -1.509 40.632 1.00 74.31 109 GLY A CA 1
ATOM 797 C C . GLY A 1 109 ? -14.702 -0.628 40.658 1.00 74.31 109 GLY A C 1
ATOM 798 O O . GLY A 1 109 ? -14.448 0.022 41.669 1.00 74.31 109 GLY A O 1
ATOM 799 N N . GLY A 1 110 ? -13.937 -0.570 39.565 1.00 73.06 110 GLY A N 1
ATOM 800 C CA . GLY A 1 110 ? -12.829 0.366 39.392 1.00 73.06 110 GLY A CA 1
ATOM 801 C C . GLY A 1 110 ? -13.297 1.785 39.049 1.00 73.06 110 GLY A C 1
ATOM 802 O O . GLY A 1 110 ? -14.419 1.998 38.592 1.00 73.06 110 GLY A O 1
ATOM 803 N N . ALA A 1 111 ? -12.414 2.764 39.243 1.00 72.56 111 ALA A N 1
ATOM 804 C CA . ALA A 1 111 ? -12.640 4.156 38.864 1.00 72.56 111 ALA A CA 1
ATOM 805 C C . ALA A 1 111 ? -11.409 4.718 38.141 1.00 72.56 111 ALA A C 1
ATOM 807 O O . ALA A 1 111 ? -10.277 4.421 38.518 1.00 72.56 111 ALA A O 1
ATOM 808 N N . ALA A 1 112 ? -11.642 5.545 37.120 1.00 74.12 112 ALA A N 1
ATOM 809 C CA . ALA A 1 112 ? -10.614 6.339 36.457 1.00 74.12 112 ALA A CA 1
ATOM 810 C C . ALA A 1 112 ? -10.825 7.818 36.803 1.00 74.12 112 ALA A C 1
ATOM 812 O O . ALA A 1 112 ? -11.936 8.335 36.678 1.00 74.12 112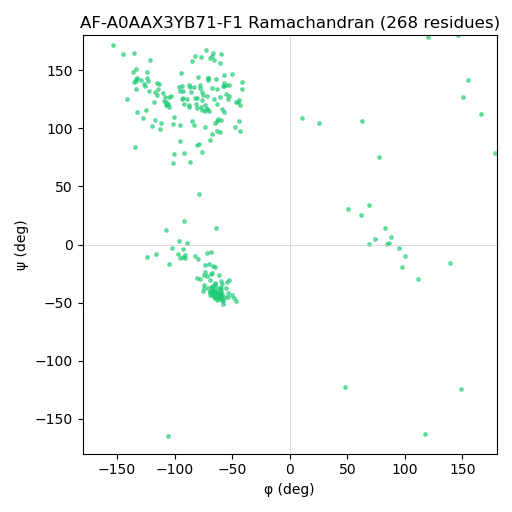 ALA A O 1
ATOM 813 N N . THR A 1 113 ? -9.764 8.494 37.237 1.00 75.75 113 THR A N 1
ATOM 814 C CA . THR A 1 113 ? -9.806 9.908 37.626 1.00 75.75 113 THR A CA 1
ATOM 815 C C . THR A 1 113 ? -9.196 10.757 36.519 1.00 75.75 113 THR A C 1
ATOM 817 O O . THR A 1 113 ? -8.073 10.501 36.093 1.00 75.75 113 THR A O 1
ATOM 820 N N . VAL A 1 114 ? -9.922 11.778 36.062 1.00 76.62 114 VAL A N 1
ATOM 821 C CA . VAL A 1 114 ? -9.419 12.780 35.112 1.00 76.62 114 VAL A CA 1
ATOM 822 C C . VAL A 1 114 ? -9.193 14.074 35.883 1.00 76.62 114 VAL A C 1
ATOM 824 O O . VAL A 1 114 ? -10.126 14.600 36.488 1.00 76.62 114 VAL A O 1
ATOM 827 N N . GLU A 1 115 ? -7.957 14.569 35.902 1.00 76.31 115 GLU A N 1
ATOM 828 C CA . GLU A 1 115 ? -7.637 15.834 36.567 1.00 76.31 115 GLU A CA 1
ATOM 829 C C . GLU A 1 115 ? -8.249 17.036 35.833 1.00 76.31 115 GLU A C 1
ATOM 831 O O . GLU A 1 115 ? -8.594 16.968 34.652 1.00 76.31 115 GLU A O 1
ATOM 836 N N . SER A 1 116 ? -8.378 18.165 36.535 1.00 54.84 116 SER A N 1
ATOM 837 C CA . SER A 1 116 ? -8.905 19.406 35.960 1.00 54.84 116 SER A CA 1
ATOM 838 C C . SER A 1 116 ? -8.060 19.856 34.763 1.00 54.84 116 SER A C 1
ATOM 840 O O . SER A 1 116 ? -6.892 20.200 34.919 1.00 54.84 116 SER A O 1
ATOM 842 N N . GLY A 1 117 ? -8.674 19.893 33.577 1.00 64.19 117 GLY A N 1
ATOM 843 C CA . GLY A 1 117 ? -8.008 20.199 32.304 1.00 64.19 117 GLY A CA 1
ATOM 844 C C . GLY A 1 117 ? -7.663 18.966 31.461 1.00 64.19 117 GLY A C 1
ATOM 845 O O . GLY A 1 117 ? -7.310 19.119 30.295 1.00 64.19 117 GLY A O 1
ATOM 846 N N . GLY A 1 118 ? -7.806 17.756 32.010 1.00 55.94 118 GLY A N 1
ATOM 847 C CA . GLY A 1 118 ? -7.742 16.504 31.262 1.00 55.94 118 GLY A CA 1
ATOM 848 C C . GLY A 1 118 ? -9.074 16.157 30.588 1.00 55.94 118 GLY A C 1
ATOM 849 O O . GLY A 1 118 ? -10.135 16.660 30.959 1.00 55.94 118 GLY A O 1
ATOM 850 N N . SER A 1 119 ? -9.031 15.254 29.609 1.00 55.78 119 SER A N 1
ATOM 851 C CA . SER A 1 119 ? -10.229 14.646 29.020 1.00 55.78 119 SER A CA 1
ATOM 852 C C . SER A 1 119 ? -10.040 13.136 28.917 1.00 55.78 119 SER A C 1
ATOM 854 O O . SER A 1 119 ? -8.940 12.676 28.617 1.00 55.78 119 SER A O 1
ATOM 856 N N . ALA A 1 120 ? -11.099 12.373 29.191 1.00 62.09 120 ALA A N 1
ATOM 857 C CA . ALA A 1 120 ? -11.156 10.944 28.910 1.00 62.09 120 ALA A CA 1
ATOM 858 C C . ALA A 1 120 ? -12.286 10.692 27.917 1.00 62.09 120 ALA A C 1
ATOM 860 O O . ALA A 1 120 ? -13.442 11.037 28.169 1.00 62.09 120 ALA A O 1
ATOM 861 N N . THR A 1 121 ? -11.943 10.094 26.786 1.00 56.75 121 THR A N 1
ATOM 862 C CA . THR A 1 121 ? -12.888 9.663 25.762 1.00 56.75 121 THR A CA 1
ATOM 863 C C . THR A 1 121 ? -13.023 8.150 25.839 1.00 56.75 121 THR A C 1
ATOM 865 O O . THR A 1 121 ? -12.055 7.415 25.664 1.00 56.75 121 THR A O 1
ATOM 868 N N . VAL A 1 122 ? -14.233 7.671 26.129 1.00 54.47 122 VAL A N 1
ATOM 869 C CA . VAL A 1 122 ? -14.551 6.244 26.028 1.00 54.47 122 VAL A CA 1
ATOM 870 C C . VAL A 1 122 ? -14.888 5.964 24.573 1.00 54.47 122 VAL A C 1
ATOM 872 O O . VAL A 1 122 ? -15.975 6.302 24.102 1.00 54.47 122 VAL A O 1
ATOM 875 N N . GLU A 1 123 ? -13.951 5.365 23.847 1.00 51.84 123 GLU A N 1
ATOM 876 C CA . GLU A 1 123 ? -14.224 4.871 22.505 1.00 51.84 123 GLU A CA 1
ATOM 877 C C . GLU A 1 123 ? -14.764 3.441 22.587 1.00 51.84 123 GLU A C 1
ATOM 879 O O . GLU A 1 123 ? -14.123 2.525 23.098 1.00 51.84 123 GLU A O 1
ATOM 884 N N . SER A 1 124 ? -15.982 3.241 22.085 1.00 43.97 124 SER A N 1
ATOM 885 C CA . SER A 1 124 ? -16.530 1.907 21.855 1.00 43.97 124 SER A CA 1
ATOM 886 C C . SER A 1 124 ? -15.769 1.246 20.697 1.00 43.97 124 SER A C 1
ATOM 888 O O . SER A 1 124 ? -16.168 1.370 19.535 1.00 43.97 124 SER A O 1
ATOM 890 N N . GLY A 1 125 ? -14.688 0.525 20.986 1.00 48.66 125 GLY A N 1
ATOM 891 C CA . GLY A 1 125 ? -14.131 -0.444 20.042 1.00 48.66 125 GLY A CA 1
ATOM 892 C C . GLY A 1 125 ? -12.649 -0.732 20.223 1.00 48.66 125 GLY A C 1
ATOM 893 O O . GLY A 1 125 ? -11.859 0.170 20.462 1.00 48.66 125 GLY A O 1
ATOM 894 N N . GLY A 1 126 ? -12.271 -2.000 20.044 1.00 55.81 126 GLY A N 1
ATOM 895 C CA . GLY A 1 126 ? -10.872 -2.371 19.832 1.00 55.81 126 GLY A CA 1
ATOM 896 C C . GLY A 1 126 ? -10.285 -1.690 18.590 1.00 55.81 126 GLY A C 1
ATOM 897 O O . GLY A 1 126 ? -11.041 -1.188 17.745 1.00 55.81 126 GLY A O 1
ATOM 898 N N . SER A 1 127 ? -8.949 -1.694 18.491 1.00 64.44 127 SER A N 1
ATOM 899 C CA . SER A 1 127 ? -8.208 -1.163 17.340 1.00 64.44 127 SER A CA 1
ATOM 900 C C . SER A 1 127 ? -8.854 -1.623 16.037 1.00 64.44 127 SER A C 1
ATOM 902 O O . SER A 1 127 ? -9.061 -2.817 15.808 1.00 64.44 127 SER A O 1
ATOM 904 N N . ALA A 1 128 ? -9.241 -0.666 15.199 1.00 85.06 128 ALA A N 1
ATOM 905 C CA . ALA A 1 128 ? -9.749 -0.963 13.872 1.00 85.06 128 ALA A CA 1
ATOM 906 C C . ALA A 1 128 ? -8.562 -1.092 12.921 1.00 85.06 128 ALA A C 1
ATOM 908 O O . ALA A 1 128 ? -7.691 -0.226 12.887 1.00 85.06 128 ALA A O 1
ATOM 909 N N . THR A 1 129 ? -8.529 -2.159 12.129 1.00 93.19 129 THR A N 1
ATOM 910 C CA . THR A 1 129 ? -7.511 -2.307 11.089 1.00 93.19 129 THR A CA 1
ATOM 911 C C . THR A 1 129 ? -8.061 -1.840 9.749 1.00 93.19 129 THR A C 1
ATOM 913 O O . THR A 1 129 ? -9.179 -2.191 9.369 1.00 93.19 129 THR A O 1
ATOM 916 N N . VAL A 1 130 ? -7.269 -1.077 9.002 1.00 95.69 130 VAL A N 1
ATOM 917 C CA . VAL A 1 130 ? -7.607 -0.618 7.653 1.00 95.69 130 VAL A CA 1
ATOM 918 C C . VAL A 1 130 ? -6.503 -0.975 6.661 1.00 95.69 130 VAL A C 1
ATOM 920 O O . VAL A 1 130 ? -5.314 -0.851 6.945 1.00 95.69 130 VAL A O 1
ATOM 923 N N . VAL A 1 131 ? -6.899 -1.426 5.471 1.00 97.88 131 VAL A N 1
ATOM 924 C CA . VAL A 1 131 ? -5.995 -1.671 4.341 1.00 97.88 131 VAL A CA 1
ATOM 925 C C . VAL A 1 131 ? -6.210 -0.583 3.297 1.00 97.88 131 VAL A C 1
ATOM 927 O O . VAL A 1 131 ? -7.319 -0.417 2.783 1.00 97.88 131 VAL A O 1
ATOM 930 N N . LEU A 1 132 ? -5.142 0.135 2.958 1.00 97.44 132 LEU A N 1
ATOM 931 C CA . LEU A 1 132 ? -5.155 1.245 2.011 1.00 97.44 132 LEU A CA 1
ATOM 932 C C . LEU A 1 132 ? -4.364 0.868 0.751 1.00 97.44 132 LEU A C 1
ATOM 934 O O . LEU A 1 132 ? -3.136 0.955 0.754 1.00 97.44 132 LEU A O 1
ATOM 938 N N . PRO A 1 133 ? -5.006 0.449 -0.352 1.00 96.56 133 PRO A N 1
ATOM 939 C CA . PRO A 1 133 ? -4.300 0.328 -1.619 1.00 96.56 133 PRO A CA 1
ATOM 940 C C . PRO A 1 133 ? -3.857 1.709 -2.104 1.00 96.56 133 PRO A C 1
ATOM 942 O O . PRO A 1 133 ? -4.686 2.602 -2.296 1.00 96.56 133 PRO A O 1
ATOM 945 N N . ALA A 1 134 ? -2.560 1.862 -2.369 1.00 93.19 134 ALA A N 1
ATOM 946 C CA . ALA A 1 134 ? -2.033 3.053 -3.011 1.00 93.19 134 ALA A CA 1
ATOM 947 C C . ALA A 1 134 ? -2.728 3.265 -4.374 1.00 93.19 134 ALA A C 1
ATOM 949 O O . ALA A 1 134 ? -2.942 2.299 -5.122 1.00 93.19 134 ALA A O 1
ATOM 950 N N . PRO A 1 135 ? -3.085 4.510 -4.737 1.00 91.25 135 PRO A N 1
ATOM 951 C CA . PRO A 1 135 ? -3.727 4.788 -6.011 1.00 91.25 135 PRO A CA 1
ATOM 952 C C . PRO A 1 135 ? -2.888 4.305 -7.207 1.00 91.25 135 PRO A C 1
ATOM 954 O O . PRO A 1 135 ? -1.656 4.393 -7.185 1.00 91.25 135 PRO A O 1
ATOM 957 N N . PRO A 1 136 ? -3.524 3.840 -8.300 1.00 90.31 136 PRO A N 1
ATOM 958 C CA . PRO A 1 136 ? -2.808 3.484 -9.518 1.00 90.31 136 PRO A CA 1
ATOM 959 C C . PRO A 1 136 ? -1.960 4.654 -10.024 1.00 90.31 136 PRO A C 1
ATOM 961 O O . PRO A 1 136 ? -2.454 5.764 -10.203 1.00 90.31 136 PRO A O 1
ATOM 964 N N . GLY A 1 137 ? -0.686 4.391 -10.296 1.00 87.75 137 GLY A N 1
ATOM 965 C CA . GLY A 1 137 ? 0.307 5.411 -10.635 1.00 87.75 137 GLY A CA 1
ATOM 966 C C . GLY A 1 137 ? 1.176 5.872 -9.465 1.00 87.75 137 GLY A C 1
ATOM 967 O O . GLY A 1 137 ? 2.272 6.347 -9.731 1.00 87.75 137 GLY A O 1
ATOM 968 N N . LEU A 1 138 ? 0.753 5.662 -8.217 1.00 91.50 138 LEU A N 1
ATOM 969 C CA . LEU A 1 138 ? 1.495 6.016 -7.001 1.00 91.50 138 LEU A CA 1
ATOM 970 C C . LEU A 1 138 ? 2.096 4.773 -6.326 1.00 91.50 138 LEU A C 1
ATOM 972 O O . LEU A 1 138 ? 2.204 3.711 -6.951 1.00 91.50 138 LEU A O 1
ATOM 976 N N . HIS A 1 139 ? 2.516 4.931 -5.072 1.00 92.06 139 HIS A N 1
ATOM 977 C CA . HIS A 1 139 ? 2.916 3.874 -4.147 1.00 92.06 139 HIS A CA 1
ATOM 978 C C . HIS A 1 139 ? 2.709 4.317 -2.687 1.00 92.06 139 HIS A C 1
ATOM 980 O O . HIS A 1 139 ? 2.401 5.482 -2.430 1.00 92.06 139 HIS A O 1
ATOM 986 N N . ALA A 1 140 ? 2.865 3.384 -1.751 1.00 94.19 140 ALA A N 1
ATOM 987 C CA . ALA A 1 140 ? 2.500 3.466 -0.343 1.00 94.19 140 ALA A CA 1
ATOM 988 C C . ALA A 1 140 ? 3.084 4.693 0.358 1.00 94.19 140 ALA A C 1
ATOM 990 O O . ALA A 1 140 ? 2.342 5.389 1.043 1.00 94.19 140 ALA A O 1
ATOM 991 N N . ARG A 1 141 ? 4.351 5.029 0.083 1.00 93.44 141 ARG A N 1
ATOM 992 C CA . ARG A 1 141 ? 5.012 6.207 0.663 1.00 93.44 141 ARG A CA 1
ATOM 993 C C . ARG A 1 141 ? 4.245 7.527 0.489 1.00 93.44 141 ARG A C 1
ATOM 995 O O . ARG A 1 141 ? 4.291 8.379 1.367 1.00 93.44 141 ARG A O 1
ATOM 1002 N N . TYR A 1 142 ? 3.476 7.697 -0.593 1.00 92.50 142 TYR A N 1
ATOM 1003 C CA . TYR A 1 142 ? 2.648 8.902 -0.782 1.00 92.50 142 TYR A CA 1
ATOM 1004 C C . TYR A 1 142 ? 1.454 8.991 0.175 1.00 92.50 142 TYR A C 1
ATOM 1006 O O . TYR A 1 142 ? 0.860 10.055 0.326 1.00 92.50 142 TYR A O 1
ATOM 1014 N N . LEU A 1 143 ? 1.083 7.877 0.803 1.00 93.31 143 LEU A N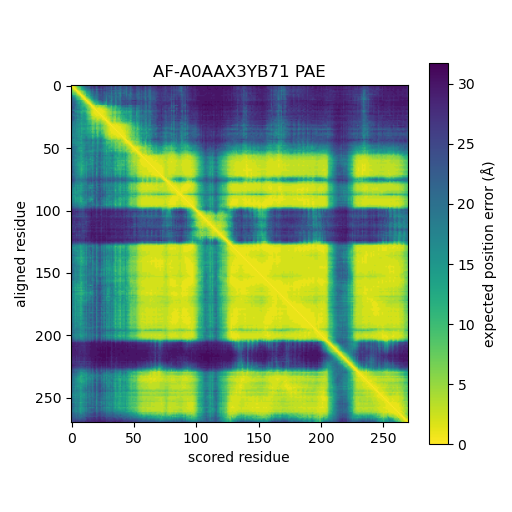 1
ATOM 1015 C CA . LEU A 1 143 ? 0.004 7.783 1.779 1.00 93.31 143 LEU A CA 1
ATOM 1016 C C . LEU A 1 143 ? 0.544 7.719 3.216 1.00 93.31 143 LEU A C 1
ATOM 1018 O O . LEU A 1 143 ? -0.261 7.730 4.142 1.00 93.31 143 LEU A O 1
ATOM 1022 N N . THR A 1 144 ? 1.866 7.692 3.427 1.00 93.31 144 THR A N 1
ATOM 1023 C CA . THR A 1 144 ? 2.480 7.606 4.764 1.00 93.31 144 THR A CA 1
ATOM 1024 C C . THR A 1 144 ? 1.976 8.688 5.726 1.00 93.31 144 THR A C 1
ATOM 1026 O O . THR A 1 144 ? 1.625 8.313 6.844 1.00 93.31 144 THR A O 1
ATOM 1029 N N . PRO A 1 145 ? 1.852 9.984 5.353 1.00 91.44 145 PRO A N 1
ATOM 1030 C CA . PRO A 1 145 ? 1.316 10.989 6.276 1.00 91.44 145 PRO A CA 1
ATOM 1031 C C . PRO A 1 145 ? -0.125 10.691 6.709 1.00 91.44 145 PRO A C 1
ATOM 1033 O O . PRO A 1 145 ? -0.449 10.763 7.889 1.00 91.44 145 PRO A O 1
ATOM 1036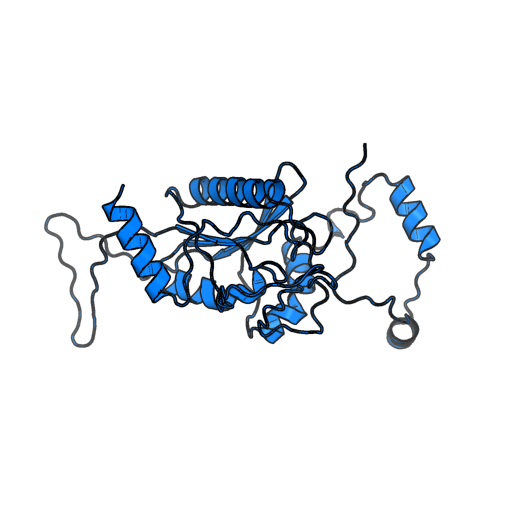 N N . PHE A 1 146 ? -0.975 10.273 5.767 1.00 92.00 146 PHE A N 1
ATOM 1037 C CA . PHE A 1 146 ? -2.369 9.924 6.047 1.00 92.00 146 PHE A CA 1
ATOM 1038 C C . PHE A 1 146 ? -2.485 8.660 6.911 1.00 92.00 146 PHE A C 1
ATOM 1040 O O . PHE A 1 146 ? -3.297 8.591 7.830 1.00 92.00 146 PHE A O 1
ATOM 1047 N N . ALA A 1 147 ? -1.660 7.650 6.635 1.00 93.44 147 ALA A N 1
ATOM 1048 C CA . ALA A 1 147 ? -1.609 6.424 7.422 1.00 93.44 147 ALA A CA 1
ATOM 1049 C C . ALA A 1 147 ? -1.063 6.667 8.837 1.00 93.44 147 ALA A C 1
ATOM 1051 O O . ALA A 1 147 ? -1.548 6.060 9.788 1.00 93.44 147 ALA A O 1
ATOM 1052 N N . ALA A 1 148 ? -0.101 7.582 8.994 1.00 90.94 148 ALA A N 1
ATOM 1053 C CA . ALA A 1 148 ? 0.378 8.021 10.299 1.00 90.94 148 ALA A CA 1
ATOM 1054 C C . ALA A 1 148 ? -0.721 8.749 11.087 1.00 90.94 148 ALA A C 1
ATOM 1056 O O . ALA A 1 148 ? -0.935 8.418 12.249 1.00 90.94 148 ALA A O 1
ATOM 1057 N N . GLU A 1 149 ? -1.467 9.657 10.450 1.00 89.56 149 GLU A N 1
ATOM 1058 C CA . GLU A 1 149 ? -2.607 10.339 11.077 1.00 89.56 149 GLU A CA 1
ATOM 1059 C C . GLU A 1 149 ? -3.684 9.333 11.521 1.00 89.56 149 GLU A C 1
ATOM 1061 O O . GLU A 1 149 ? -4.179 9.396 12.644 1.00 89.56 149 GLU A O 1
ATOM 1066 N N . LEU A 1 150 ? -4.011 8.341 10.687 1.00 90.12 150 LEU A N 1
ATOM 1067 C CA . LEU A 1 150 ? -4.907 7.245 11.072 1.00 90.12 150 LEU A CA 1
ATOM 1068 C C . LEU A 1 150 ? -4.374 6.446 12.268 1.00 90.12 150 LEU A C 1
ATOM 1070 O O . LEU A 1 150 ? -5.128 6.154 13.194 1.00 90.12 150 LEU A O 1
ATOM 1074 N N . ALA A 1 151 ? -3.086 6.113 12.277 1.00 90.69 151 ALA A N 1
ATOM 1075 C CA . ALA A 1 151 ? -2.474 5.384 13.382 1.00 90.69 151 ALA A CA 1
ATOM 1076 C C . ALA A 1 151 ? -2.469 6.179 14.695 1.00 90.69 151 ALA A C 1
ATOM 1078 O O . ALA A 1 151 ? -2.638 5.599 15.770 1.00 90.69 151 ALA A O 1
ATOM 1079 N N . GLU A 1 152 ? -2.338 7.504 14.624 1.00 86.62 152 GLU A N 1
ATOM 1080 C CA . GLU A 1 152 ? -2.521 8.409 15.765 1.00 86.62 152 GLU A CA 1
ATOM 1081 C C . GLU A 1 152 ? -3.977 8.456 16.253 1.00 86.62 152 GLU A C 1
ATOM 1083 O O . GLU A 1 152 ? -4.216 8.693 17.434 1.00 86.62 152 GLU A O 1
ATOM 1088 N N . ASN A 1 153 ? -4.939 8.145 15.381 1.00 84.69 153 ASN A N 1
ATOM 1089 C CA . ASN A 1 153 ? -6.360 7.991 15.705 1.00 84.69 153 ASN A CA 1
ATOM 1090 C C . ASN A 1 153 ? -6.746 6.534 16.047 1.00 84.69 153 ASN A C 1
ATOM 1092 O O . ASN A 1 153 ? -7.916 6.168 15.960 1.00 84.69 153 ASN A O 1
ATOM 1096 N N . GLY A 1 154 ? -5.779 5.688 16.420 1.00 86.44 154 GLY A N 1
ATOM 1097 C CA . GLY A 1 154 ? -6.047 4.344 16.945 1.00 86.44 154 GLY A CA 1
ATOM 1098 C C . GLY A 1 154 ? -6.289 3.255 15.893 1.00 86.44 154 GLY A C 1
ATOM 1099 O O . GLY A 1 154 ? -6.757 2.168 16.240 1.00 86.44 154 GLY A O 1
ATOM 1100 N N . PHE A 1 155 ? -5.971 3.509 14.620 1.00 90.69 155 PHE A N 1
ATOM 1101 C CA . PHE A 1 155 ? -6.086 2.507 13.558 1.00 90.69 155 PHE A CA 1
ATOM 1102 C C . PHE A 1 155 ? -4.775 1.753 13.326 1.00 90.69 155 PHE A C 1
ATOM 1104 O O . PHE A 1 155 ? -3.714 2.356 13.203 1.00 90.69 155 PHE A O 1
ATOM 1111 N N . ASP A 1 156 ? -4.848 0.435 13.166 1.00 93.75 156 ASP A N 1
ATOM 1112 C CA . ASP A 1 156 ? -3.760 -0.314 12.540 1.00 93.75 156 ASP A CA 1
ATOM 1113 C C . ASP A 1 156 ? -3.895 -0.183 11.021 1.00 93.75 156 ASP A C 1
ATOM 1115 O O . ASP A 1 156 ? -4.918 -0.549 10.443 1.00 93.75 156 ASP A O 1
ATOM 1119 N N . VAL A 1 157 ? -2.884 0.348 10.345 1.00 95.75 157 VAL A N 1
ATOM 1120 C CA . VAL A 1 157 ? -2.950 0.659 8.914 1.00 95.75 157 VAL A CA 1
ATOM 1121 C C . VAL A 1 157 ? -1.943 -0.175 8.139 1.00 95.75 157 VAL A C 1
ATOM 1123 O O . VAL A 1 157 ? -0.760 -0.230 8.473 1.00 95.75 157 VAL A O 1
ATOM 1126 N N . VAL A 1 158 ? -2.413 -0.794 7.058 1.00 97.81 158 VAL A N 1
ATOM 1127 C CA . VAL A 1 158 ? -1.580 -1.487 6.072 1.00 97.81 158 VAL A CA 1
ATOM 1128 C C . VAL A 1 158 ? -1.729 -0.776 4.735 1.00 97.81 158 VAL A C 1
ATOM 1130 O O . VAL A 1 158 ? -2.765 -0.889 4.079 1.00 97.81 158 VAL A O 1
ATOM 1133 N N . VAL A 1 159 ? -0.704 -0.040 4.313 1.00 97.75 159 VAL A N 1
ATOM 1134 C CA . VAL A 1 159 ? -0.698 0.657 3.021 1.00 97.75 159 VAL A CA 1
ATOM 1135 C C . VAL A 1 159 ? -0.036 -0.229 1.979 1.00 97.75 159 VAL A C 1
ATOM 1137 O O . VAL A 1 159 ? 1.088 -0.671 2.178 1.00 97.75 159 VAL A O 1
ATOM 1140 N N . VAL A 1 160 ? -0.714 -0.497 0.866 1.00 97.31 160 VAL A N 1
ATOM 1141 C CA . VAL A 1 160 ? -0.331 -1.550 -0.083 1.00 97.31 160 VAL A CA 1
ATOM 1142 C C . VAL A 1 160 ? 0.051 -0.972 -1.436 1.00 97.31 160 VAL A C 1
ATOM 1144 O O . VAL A 1 160 ? -0.741 -0.274 -2.071 1.00 97.31 160 VAL A O 1
ATOM 1147 N N . ASP A 1 161 ? 1.218 -1.357 -1.940 1.00 95.81 161 ASP A N 1
ATOM 1148 C CA . ASP A 1 161 ? 1.592 -1.112 -3.327 1.00 95.81 161 ASP A CA 1
ATOM 1149 C C . ASP A 1 161 ? 0.885 -2.084 -4.267 1.00 95.81 161 ASP A C 1
ATOM 1151 O O . ASP A 1 161 ? 1.047 -3.303 -4.171 1.00 95.81 161 ASP A O 1
ATOM 1155 N N . LEU A 1 162 ? 0.158 -1.558 -5.253 1.00 94.00 162 LEU A N 1
ATOM 1156 C CA . LEU A 1 162 ? -0.413 -2.395 -6.309 1.00 94.00 162 LEU A CA 1
ATOM 1157 C C . LEU A 1 162 ? 0.690 -3.140 -7.087 1.00 94.00 162 LEU A C 1
ATOM 1159 O O . LEU A 1 162 ? 1.819 -2.658 -7.185 1.00 94.00 162 LEU A O 1
ATOM 1163 N N . PRO A 1 163 ? 0.386 -4.273 -7.741 1.00 88.38 163 PRO A N 1
ATOM 1164 C CA . PRO A 1 163 ? 1.353 -4.942 -8.606 1.00 88.38 163 PRO A CA 1
ATOM 1165 C C . PRO A 1 163 ? 1.944 -3.996 -9.655 1.00 88.38 163 PRO A C 1
ATOM 1167 O O . PRO A 1 163 ? 1.242 -3.174 -10.257 1.00 88.38 163 PRO A O 1
ATOM 1170 N N . GLY A 1 164 ? 3.258 -4.090 -9.854 1.00 83.19 164 GLY A N 1
ATOM 1171 C CA . GLY A 1 164 ? 4.012 -3.179 -10.706 1.00 83.19 164 GLY A CA 1
ATOM 1172 C C . GLY A 1 164 ? 3.968 -1.728 -10.224 1.00 83.19 164 GLY A C 1
ATOM 1173 O O . GLY A 1 164 ? 4.064 -0.834 -11.070 1.00 83.19 164 GLY A O 1
ATOM 1174 N N . HIS A 1 165 ? 3.754 -1.487 -8.928 1.00 88.56 165 HIS A N 1
ATOM 1175 C CA . HIS A 1 165 ? 3.826 -0.182 -8.275 1.00 88.56 165 HIS A CA 1
ATOM 1176 C C . HIS A 1 165 ? 4.801 -0.178 -7.104 1.00 88.56 165 HIS A C 1
ATOM 1178 O O . HIS A 1 165 ? 4.983 -1.207 -6.472 1.00 88.56 165 HIS A O 1
ATOM 1184 N N . GLY A 1 166 ? 5.433 0.972 -6.854 1.00 91.25 166 GLY A N 1
ATOM 1185 C CA . GLY A 1 166 ? 6.377 1.159 -5.754 1.00 91.25 166 GLY A CA 1
ATOM 1186 C C . GLY A 1 166 ? 7.402 0.039 -5.674 1.00 91.25 166 GLY A C 1
ATOM 1187 O O . GLY A 1 166 ? 8.088 -0.251 -6.655 1.00 91.25 166 GLY A O 1
ATOM 1188 N N . LEU A 1 167 ? 7.444 -0.605 -4.513 1.00 90.81 167 LEU A N 1
ATOM 1189 C CA . LEU A 1 167 ? 8.327 -1.729 -4.221 1.00 90.81 167 LEU A CA 1
ATOM 1190 C C . LEU A 1 167 ? 7.648 -3.096 -4.424 1.00 90.81 167 LEU A C 1
ATOM 1192 O O . LEU A 1 167 ? 8.268 -4.129 -4.157 1.00 90.81 167 LEU A O 1
ATOM 1196 N N . SER A 1 168 ? 6.394 -3.133 -4.890 1.00 88.56 168 SER A N 1
ATOM 1197 C CA . SER A 1 168 ? 5.742 -4.369 -5.327 1.00 88.56 168 SER A CA 1
ATOM 1198 C C . SER A 1 168 ? 6.344 -4.869 -6.633 1.00 88.56 168 SER A C 1
ATOM 1200 O O . SER A 1 168 ? 6.636 -4.124 -7.572 1.00 88.56 168 SER A O 1
ATOM 1202 N N . THR A 1 169 ? 6.450 -6.188 -6.734 1.00 84.62 169 THR A N 1
ATOM 1203 C CA . THR A 1 169 ? 6.891 -6.848 -7.965 1.00 84.62 169 THR A CA 1
ATOM 1204 C C . THR A 1 169 ? 5.879 -6.676 -9.104 1.00 84.62 169 THR A C 1
ATOM 1206 O O . THR A 1 169 ? 4.715 -6.319 -8.908 1.00 84.62 169 THR A O 1
ATOM 1209 N N . GLY A 1 170 ? 6.318 -6.969 -10.328 1.00 79.81 170 GLY A N 1
ATOM 1210 C CA . GLY A 1 170 ? 5.491 -6.925 -11.531 1.00 79.81 170 GLY A CA 1
ATOM 1211 C C . GLY A 1 170 ? 6.023 -5.940 -12.565 1.00 79.81 170 GLY A C 1
ATOM 1212 O O . GLY A 1 170 ? 7.033 -5.267 -12.376 1.00 79.81 170 GLY A O 1
ATOM 1213 N N . ARG A 1 171 ? 5.349 -5.858 -13.715 1.00 82.81 171 ARG A N 1
ATOM 1214 C CA . ARG A 1 171 ? 5.750 -4.919 -14.769 1.00 82.81 171 ARG A CA 1
ATOM 1215 C C . ARG A 1 171 ? 5.364 -3.500 -14.351 1.00 82.81 171 ARG A C 1
ATOM 1217 O O . ARG A 1 171 ? 4.173 -3.204 -14.289 1.00 82.81 171 ARG A O 1
ATOM 1224 N N . ARG A 1 172 ? 6.349 -2.620 -14.143 1.00 83.44 172 ARG A N 1
ATOM 1225 C CA . ARG A 1 172 ? 6.134 -1.232 -13.699 1.00 83.44 172 ARG A CA 1
ATOM 1226 C C . ARG A 1 172 ? 5.025 -0.532 -14.494 1.00 83.44 172 ARG A C 1
ATOM 1228 O O . ARG A 1 172 ? 5.065 -0.443 -15.722 1.00 83.44 172 ARG A O 1
ATOM 1235 N N . GLY A 1 173 ? 4.020 -0.054 -13.762 1.00 77.88 173 GLY A N 1
ATOM 1236 C CA . GLY A 1 173 ? 2.860 0.673 -14.273 1.00 77.88 173 GLY A CA 1
ATOM 1237 C C . GLY A 1 173 ? 1.724 -0.215 -14.764 1.00 77.88 173 GLY A C 1
ATOM 1238 O O . GLY A 1 173 ? 0.715 0.320 -15.213 1.00 77.88 173 GLY A O 1
ATOM 1239 N N . ARG A 1 174 ? 1.851 -1.546 -14.698 1.00 84.19 174 ARG A N 1
ATOM 1240 C CA . ARG A 1 174 ? 0.801 -2.483 -15.101 1.00 84.19 174 ARG A CA 1
ATOM 1241 C C . ARG A 1 174 ? 0.165 -3.153 -13.888 1.00 84.19 174 ARG A C 1
ATOM 1243 O O . ARG A 1 174 ? 0.835 -3.915 -13.205 1.00 84.19 174 ARG A O 1
ATOM 1250 N N . ALA A 1 175 ? -1.140 -2.964 -13.731 1.00 87.31 175 ALA A N 1
ATOM 1251 C CA . ALA A 1 175 ? -1.951 -3.640 -12.724 1.00 87.31 175 ALA A CA 1
ATOM 1252 C C . ALA A 1 175 ? -3.228 -4.192 -13.379 1.00 87.31 175 ALA A C 1
ATOM 1254 O O . ALA A 1 175 ? -4.056 -3.430 -13.885 1.00 87.31 175 ALA A O 1
ATOM 1255 N N . THR A 1 176 ? -3.343 -5.521 -13.418 1.00 91.19 176 THR A N 1
ATOM 1256 C CA . THR A 1 176 ? -4.528 -6.230 -13.924 1.00 91.19 176 THR A CA 1
ATOM 1257 C C . THR A 1 176 ? -5.569 -6.362 -12.818 1.00 91.19 176 THR A C 1
ATOM 1259 O O . THR A 1 176 ? -5.212 -6.342 -11.641 1.00 91.19 176 THR A O 1
ATOM 1262 N N . VAL A 1 177 ? -6.842 -6.563 -13.169 1.00 93.12 177 VAL A N 1
ATOM 1263 C CA . VAL A 1 177 ? -7.905 -6.782 -12.165 1.00 93.12 177 VAL A CA 1
ATOM 1264 C C . VAL A 1 177 ? -7.569 -7.970 -11.256 1.00 93.12 177 VAL A C 1
ATOM 1266 O O . VAL A 1 177 ? -7.662 -7.863 -10.038 1.00 93.12 177 VAL A O 1
ATOM 1269 N N . ALA A 1 178 ? -7.113 -9.082 -11.841 1.00 93.19 178 ALA A N 1
ATOM 1270 C CA . ALA A 1 178 ? -6.720 -10.270 -11.085 1.00 93.19 178 ALA A CA 1
ATOM 1271 C C . ALA A 1 178 ? -5.543 -9.995 -10.136 1.00 93.19 178 ALA A C 1
ATOM 1273 O O . ALA A 1 178 ? -5.590 -10.409 -8.986 1.00 93.19 178 ALA A O 1
ATOM 1274 N N . GLY A 1 179 ? -4.523 -9.259 -10.591 1.00 92.25 179 GLY A N 1
ATOM 1275 C CA . GLY A 1 179 ? -3.376 -8.913 -9.751 1.00 92.25 179 GLY A CA 1
ATOM 1276 C C . GLY A 1 179 ? -3.744 -7.962 -8.612 1.00 92.25 179 GLY A C 1
ATOM 1277 O O . GLY A 1 179 ? -3.236 -8.109 -7.509 1.00 92.25 179 GLY A O 1
ATOM 1278 N N . VAL A 1 180 ? -4.642 -7.004 -8.854 1.00 94.88 180 VAL A N 1
ATOM 1279 C CA . VAL A 1 180 ? -5.147 -6.101 -7.807 1.00 94.88 180 VAL A CA 1
ATOM 1280 C C . VAL A 1 180 ? -5.934 -6.883 -6.758 1.00 94.88 180 VAL A C 1
ATOM 1282 O O . VAL A 1 180 ? -5.696 -6.702 -5.569 1.00 94.88 180 VAL A O 1
ATOM 1285 N N . ASN A 1 181 ? -6.825 -7.780 -7.185 1.00 95.75 181 ASN A N 1
ATOM 1286 C CA . ASN A 1 181 ? -7.606 -8.607 -6.267 1.00 95.75 181 ASN A CA 1
ATOM 1287 C C . ASN A 1 181 ? -6.716 -9.554 -5.451 1.00 95.75 181 ASN A C 1
ATOM 1289 O O . ASN A 1 181 ? -6.924 -9.679 -4.250 1.00 95.75 181 ASN A O 1
ATOM 1293 N N . ASP A 1 182 ? -5.717 -10.181 -6.080 1.00 95.38 182 ASP A N 1
ATOM 1294 C CA . ASP A 1 182 ? -4.730 -11.024 -5.396 1.00 95.38 182 ASP A CA 1
ATOM 1295 C C . ASP A 1 182 ? -3.937 -10.214 -4.362 1.00 95.38 182 ASP A C 1
ATOM 1297 O O . ASP A 1 182 ? -3.849 -10.605 -3.201 1.00 95.38 182 ASP A O 1
ATOM 1301 N N . ALA A 1 183 ? -3.456 -9.024 -4.742 1.00 94.62 183 ALA A N 1
ATOM 1302 C CA . ALA A 1 183 ? -2.715 -8.149 -3.840 1.00 94.62 183 ALA A CA 1
ATOM 1303 C C . ALA A 1 183 ? -3.536 -7.713 -2.619 1.00 94.62 183 ALA A C 1
ATOM 1305 O O . ALA A 1 183 ? -3.042 -7.733 -1.492 1.00 94.62 183 ALA A O 1
ATOM 1306 N N . LEU A 1 184 ? -4.806 -7.362 -2.830 1.00 96.81 184 LEU A N 1
ATOM 1307 C CA . LEU A 1 184 ? -5.716 -7.042 -1.736 1.00 96.81 184 LEU A CA 1
ATOM 1308 C C . LEU A 1 184 ? -6.013 -8.266 -0.872 1.00 96.81 184 LEU A C 1
ATOM 1310 O O . LEU A 1 184 ? -6.008 -8.149 0.348 1.00 96.81 184 LEU A O 1
ATOM 1314 N N . ALA A 1 185 ? -6.235 -9.437 -1.471 1.00 96.62 185 ALA A N 1
ATOM 1315 C CA . ALA A 1 185 ? -6.509 -10.663 -0.731 1.00 96.62 185 ALA A CA 1
ATOM 1316 C C . ALA A 1 185 ? -5.344 -11.042 0.197 1.00 96.62 185 ALA A C 1
ATOM 1318 O O . ALA A 1 185 ? -5.575 -11.349 1.369 1.00 96.62 185 ALA A O 1
ATOM 1319 N N . VAL A 1 186 ? -4.096 -10.963 -0.280 1.00 96.75 186 VAL A N 1
ATOM 1320 C CA . VAL A 1 186 ? -2.925 -11.276 0.555 1.00 96.75 186 VAL A CA 1
ATOM 1321 C C . VAL A 1 186 ? -2.670 -10.213 1.621 1.00 96.75 186 VAL A C 1
ATOM 1323 O O . VAL A 1 186 ? -2.345 -10.568 2.753 1.00 96.75 186 VAL A O 1
ATOM 1326 N N . ALA A 1 187 ? -2.881 -8.928 1.318 1.00 97.19 187 ALA A N 1
ATOM 1327 C CA . ALA A 1 187 ? -2.761 -7.858 2.307 1.00 97.19 187 ALA A CA 1
ATOM 1328 C C . ALA A 1 187 ? -3.829 -7.968 3.405 1.00 97.19 187 ALA A C 1
ATOM 1330 O O . ALA A 1 187 ? -3.520 -7.839 4.587 1.00 97.19 187 ALA A O 1
ATOM 1331 N N . LEU A 1 188 ? -5.071 -8.283 3.027 1.00 97.12 188 LEU A N 1
ATOM 1332 C CA . LEU A 1 188 ? -6.164 -8.581 3.951 1.00 97.12 188 LEU A CA 1
ATOM 1333 C C . LEU A 1 188 ? -5.836 -9.786 4.837 1.00 97.12 188 LEU A C 1
ATOM 1335 O O . LEU A 1 188 ? -6.067 -9.737 6.041 1.00 97.12 188 LEU A O 1
ATOM 1339 N N . GLY A 1 189 ? -5.306 -10.865 4.255 1.00 96.81 189 GLY A N 1
ATOM 1340 C CA . GLY A 1 189 ? -4.881 -12.049 5.002 1.00 96.81 189 GLY A CA 1
ATOM 1341 C C . GLY A 1 189 ? -3.768 -11.732 6.000 1.00 96.81 189 GLY A C 1
ATOM 1342 O O . GLY A 1 189 ? -3.871 -12.095 7.171 1.00 96.81 189 GLY A O 1
ATOM 1343 N N . TYR A 1 190 ? -2.748 -10.990 5.561 1.00 96.56 190 TYR A N 1
ATOM 1344 C CA . TYR A 1 190 ? -1.668 -10.512 6.422 1.00 96.56 190 TYR A CA 1
ATOM 1345 C C . TYR A 1 190 ? -2.207 -9.668 7.584 1.00 96.56 190 TYR A C 1
ATOM 1347 O O . TYR A 1 190 ? -1.918 -9.971 8.739 1.00 96.56 190 TYR A O 1
ATOM 1355 N N . ALA A 1 191 ? -3.035 -8.661 7.295 1.00 95.56 191 ALA A N 1
ATOM 1356 C CA . ALA A 1 191 ? -3.597 -7.759 8.295 1.00 95.56 191 ALA A CA 1
ATOM 1357 C C . ALA A 1 191 ? -4.438 -8.510 9.343 1.00 95.56 191 ALA A C 1
ATOM 1359 O O . ALA A 1 191 ? -4.260 -8.295 10.540 1.00 95.56 191 ALA A O 1
ATOM 1360 N N . ARG A 1 192 ? -5.283 -9.460 8.912 1.00 94.12 192 ARG A N 1
ATOM 1361 C CA . ARG A 1 192 ? -6.071 -10.313 9.822 1.00 94.12 192 ARG A CA 1
ATOM 1362 C C . ARG A 1 192 ? -5.186 -11.111 10.771 1.00 94.12 192 ARG A C 1
ATOM 1364 O O . ARG A 1 192 ? -5.450 -11.142 11.966 1.00 94.12 192 ARG A O 1
ATOM 1371 N N . ILE A 1 193 ? -4.141 -11.752 10.248 1.00 93.81 193 ILE A N 1
ATOM 1372 C CA . ILE A 1 193 ? -3.217 -12.555 11.061 1.00 93.81 193 ILE A CA 1
ATOM 1373 C C . ILE A 1 193 ? -2.432 -11.658 12.024 1.00 93.81 193 ILE A C 1
ATOM 1375 O O . ILE A 1 193 ? -2.211 -12.029 13.173 1.00 93.81 193 ILE A O 1
ATOM 1379 N N . ARG A 1 194 ? -2.012 -10.476 11.562 1.00 94.12 194 ARG A N 1
ATOM 1380 C CA . ARG A 1 194 ? -1.149 -9.562 12.315 1.00 94.12 194 ARG A CA 1
ATOM 1381 C C . ARG A 1 194 ? -1.868 -8.829 13.448 1.00 94.12 194 ARG A C 1
ATOM 1383 O O . ARG A 1 194 ? -1.237 -8.595 14.481 1.00 94.12 194 ARG A O 1
ATOM 1390 N N . PHE A 1 195 ? -3.124 -8.441 13.236 1.00 90.88 195 PHE A N 1
ATOM 1391 C CA . PHE A 1 195 ? -3.879 -7.568 14.145 1.00 90.88 195 PHE A CA 1
ATOM 1392 C C . PHE A 1 195 ? -5.106 -8.244 14.773 1.00 90.88 195 PHE A C 1
ATOM 1394 O O . PHE A 1 195 ? -5.708 -7.695 15.687 1.00 90.88 195 PHE A O 1
ATOM 1401 N N . GLY A 1 196 ? -5.475 -9.450 14.329 1.00 83.31 196 GLY A N 1
ATOM 1402 C CA . GLY A 1 196 ? -6.526 -10.257 14.959 1.00 83.31 196 GLY A CA 1
ATOM 1403 C C . GLY A 1 196 ? -7.960 -9.779 14.709 1.00 83.31 196 GLY A C 1
ATOM 1404 O O . GLY A 1 196 ? -8.892 -10.369 15.249 1.00 83.31 196 GLY A O 1
ATOM 1405 N N . VAL A 1 197 ? -8.157 -8.748 13.883 1.00 83.44 197 VAL A N 1
ATOM 1406 C CA . VAL A 1 197 ? -9.475 -8.208 13.514 1.00 83.44 197 VAL A CA 1
ATOM 1407 C C . VAL A 1 197 ? -9.693 -8.263 12.004 1.00 83.44 197 VAL A C 1
ATOM 1409 O O . VAL A 1 197 ? -8.743 -8.353 11.225 1.00 83.44 197 VAL A O 1
ATOM 1412 N N . THR A 1 198 ? -10.956 -8.224 11.569 1.00 88.38 198 THR A N 1
ATOM 1413 C CA . THR A 1 198 ? -11.292 -8.084 10.146 1.00 88.38 198 THR A CA 1
ATOM 1414 C C . THR A 1 198 ? -10.981 -6.659 9.693 1.00 88.38 198 THR A C 1
ATOM 1416 O O . THR A 1 198 ? -11.604 -5.727 10.196 1.00 88.38 198 THR A O 1
ATOM 1419 N N . PRO A 1 199 ? -10.042 -6.467 8.754 1.00 92.44 199 PRO A N 1
ATOM 1420 C CA . PRO A 1 199 ? -9.709 -5.142 8.271 1.00 92.44 199 PRO A CA 1
ATOM 1421 C C . PRO A 1 199 ? -10.724 -4.640 7.239 1.00 92.44 199 PRO A C 1
ATOM 1423 O O . PRO A 1 199 ? -11.178 -5.402 6.378 1.00 92.44 199 PRO A O 1
ATOM 1426 N N . LEU A 1 200 ? -10.993 -3.335 7.270 1.00 93.69 200 LEU A N 1
ATOM 1427 C CA . LEU A 1 200 ? -11.743 -2.632 6.231 1.00 93.69 200 LEU A CA 1
ATOM 1428 C C . LEU A 1 200 ? -10.792 -2.187 5.111 1.00 93.69 200 LEU A C 1
ATOM 1430 O O . LEU A 1 200 ? -9.727 -1.634 5.381 1.00 93.69 200 LEU A O 1
ATOM 1434 N N . VAL A 1 201 ? -11.171 -2.375 3.845 1.00 95.12 201 VAL A N 1
ATOM 1435 C CA . VAL A 1 201 ? -10.409 -1.812 2.716 1.00 95.12 201 VAL A CA 1
ATOM 1436 C C . VAL A 1 201 ? -10.983 -0.454 2.345 1.00 95.12 201 VAL A C 1
ATOM 1438 O O . VAL A 1 201 ? -12.176 -0.348 2.063 1.00 95.12 201 VAL A O 1
ATOM 1441 N N . VAL A 1 202 ? -10.137 0.574 2.297 1.00 94.50 202 VAL A N 1
ATOM 1442 C CA . VAL A 1 202 ? -10.557 1.943 1.976 1.00 94.50 202 VAL A CA 1
ATOM 1443 C C . VAL A 1 202 ? -9.616 2.553 0.950 1.00 94.50 202 VAL A C 1
ATOM 1445 O O . VAL A 1 202 ? -8.398 2.469 1.075 1.00 94.50 202 VAL A O 1
ATOM 1448 N N . ARG A 1 203 ? -10.171 3.194 -0.080 1.00 92.81 203 ARG A N 1
ATOM 1449 C CA . ARG A 1 203 ? -9.389 4.005 -1.020 1.00 92.81 203 ARG A CA 1
ATOM 1450 C C . ARG A 1 203 ? -9.265 5.417 -0.496 1.00 92.81 203 ARG A C 1
ATOM 1452 O O . ARG A 1 203 ? -10.259 5.990 -0.063 1.00 92.81 203 ARG A O 1
ATOM 1459 N N . VAL A 1 204 ? -8.069 5.971 -0.618 1.00 85.56 204 VAL A N 1
ATOM 1460 C CA . VAL A 1 204 ? -7.756 7.322 -0.161 1.00 85.56 204 VAL A CA 1
ATOM 1461 C C . VAL A 1 204 ? -7.088 8.092 -1.290 1.00 85.56 204 VAL A C 1
ATOM 1463 O O . VAL A 1 204 ? -6.289 7.529 -2.044 1.00 85.56 204 VAL A O 1
ATOM 1466 N N . GLY A 1 205 ? -7.429 9.370 -1.409 1.00 70.81 205 GLY A N 1
ATOM 1467 C CA . GLY A 1 205 ? -6.827 10.313 -2.345 1.00 70.81 205 GLY A CA 1
ATOM 1468 C C . GLY A 1 205 ? -7.835 11.338 -2.851 1.00 70.81 205 GLY A C 1
ATOM 1469 O O . GLY A 1 205 ? -9.016 11.301 -2.506 1.00 70.81 205 GLY A O 1
ATOM 1470 N N . ASP A 1 206 ? -7.382 12.245 -3.710 1.00 56.66 206 ASP A N 1
ATOM 1471 C CA . ASP A 1 206 ? -8.288 13.151 -4.405 1.00 56.66 206 ASP A CA 1
ATOM 1472 C C . ASP A 1 206 ? -9.100 12.342 -5.417 1.00 56.66 206 ASP A C 1
ATOM 1474 O O . ASP A 1 206 ? -8.561 11.777 -6.377 1.00 56.66 206 ASP A O 1
ATOM 1478 N N . ALA A 1 207 ? -10.415 12.258 -5.212 1.00 41.06 207 ALA A N 1
ATOM 1479 C CA . ALA A 1 207 ? -11.284 11.759 -6.260 1.00 41.06 207 ALA A CA 1
ATOM 1480 C C . ALA A 1 207 ? -11.156 12.716 -7.443 1.00 41.06 207 ALA A C 1
ATOM 1482 O O . ALA A 1 207 ? -11.711 13.810 -7.427 1.00 41.06 207 ALA A O 1
ATOM 1483 N N . THR A 1 208 ? -10.495 12.302 -8.522 1.00 37.94 208 THR A N 1
ATOM 1484 C CA . THR A 1 208 ? -10.955 12.799 -9.814 1.00 37.94 208 THR A CA 1
ATOM 1485 C C . THR A 1 208 ? -12.347 12.231 -9.997 1.00 37.94 208 THR A C 1
ATOM 1487 O O . THR A 1 208 ? -12.517 11.027 -10.225 1.00 37.94 208 THR A O 1
ATOM 1490 N N . GLU A 1 209 ? -13.326 13.103 -9.805 1.00 32.47 209 GLU A N 1
ATOM 1491 C CA . GLU A 1 209 ? -14.726 12.859 -10.069 1.00 32.47 209 GLU A CA 1
ATOM 1492 C C . GLU A 1 209 ? -14.918 12.101 -11.379 1.00 32.47 209 GLU A C 1
ATOM 1494 O O . GLU A 1 209 ? -14.295 12.347 -12.416 1.00 32.47 209 GLU A O 1
ATOM 1499 N N . ARG A 1 210 ? -15.855 11.165 -11.324 1.00 31.88 210 ARG A N 1
ATOM 1500 C CA . ARG A 1 210 ? -16.415 10.517 -12.493 1.00 31.88 210 ARG A CA 1
ATOM 1501 C C . ARG A 1 210 ? -17.384 11.506 -13.146 1.00 31.88 210 ARG A C 1
ATOM 1503 O O . ARG A 1 210 ? -18.591 11.367 -12.967 1.00 31.88 210 ARG A O 1
ATOM 1510 N N . GLU A 1 211 ? -16.894 12.482 -13.913 1.00 30.20 211 GLU A N 1
ATOM 1511 C CA . GLU A 1 211 ? -17.782 13.257 -14.788 1.00 30.20 211 GLU A CA 1
ATOM 1512 C C . GLU A 1 211 ? -18.307 12.341 -15.901 1.00 30.20 211 GLU A C 1
ATOM 1514 O O . GLU A 1 211 ? -17.690 12.088 -16.936 1.00 30.20 211 GLU A O 1
ATOM 1519 N N . SER A 1 212 ? -19.490 11.799 -15.643 1.00 32.28 212 SER A N 1
ATOM 1520 C CA . SER A 1 212 ? -20.320 11.140 -16.634 1.00 32.28 212 SER A CA 1
ATOM 1521 C C . SER A 1 212 ? -21.123 12.235 -17.332 1.00 32.28 212 SER A C 1
ATOM 1523 O O . SER A 1 212 ? -22.072 12.757 -16.754 1.00 32.28 212 SER A O 1
ATOM 1525 N N . ARG A 1 213 ? -20.786 12.583 -18.578 1.00 27.56 213 ARG A N 1
ATOM 1526 C CA . ARG A 1 213 ? -21.721 13.284 -19.475 1.00 27.56 213 ARG A CA 1
ATOM 1527 C C . ARG A 1 213 ? -21.941 12.480 -20.759 1.00 27.56 213 ARG A C 1
ATOM 1529 O O . ARG A 1 213 ? -20.970 12.010 -21.355 1.00 27.56 213 ARG A O 1
ATOM 1536 N N . PRO A 1 214 ? -23.202 12.288 -21.194 1.00 37.03 214 PRO A N 1
ATOM 1537 C CA . PRO A 1 214 ? -23.516 11.544 -22.402 1.00 37.03 214 PRO A CA 1
ATOM 1538 C C . PRO A 1 214 ? -23.354 12.468 -23.614 1.00 37.03 214 PRO A C 1
ATOM 1540 O O . PRO A 1 214 ? -23.945 13.541 -23.670 1.00 37.03 214 PRO A O 1
ATOM 1543 N N . GLY A 1 215 ? -22.556 12.065 -24.602 1.00 27.38 215 GLY A N 1
ATOM 1544 C CA . GLY A 1 215 ? -22.338 12.909 -25.777 1.00 27.38 215 GLY A CA 1
ATOM 1545 C C . GLY A 1 215 ? -21.368 12.322 -26.791 1.00 27.38 215 GLY A C 1
ATOM 1546 O O . GLY A 1 215 ? -20.204 12.684 -26.831 1.00 27.38 215 GLY A O 1
ATOM 1547 N N . ARG A 1 216 ? -21.874 11.372 -27.582 1.00 32.47 216 ARG A N 1
ATOM 1548 C CA . ARG A 1 216 ? -21.505 11.023 -28.970 1.00 32.47 216 ARG A CA 1
ATOM 1549 C C . ARG A 1 216 ? -20.212 11.680 -29.528 1.00 32.47 216 ARG A C 1
ATOM 1551 O O . ARG A 1 216 ? -20.235 12.848 -29.880 1.00 32.47 216 ARG A O 1
ATOM 1558 N N . TRP A 1 217 ? -19.144 10.889 -29.711 1.00 26.30 217 TRP A N 1
ATOM 1559 C CA . TRP A 1 217 ? -18.434 10.588 -30.984 1.00 26.30 217 TRP A CA 1
ATOM 1560 C C . TRP A 1 217 ? -17.056 9.911 -30.725 1.00 26.30 217 TRP A C 1
ATOM 1562 O O . TRP A 1 217 ? -16.129 10.486 -30.176 1.00 26.30 217 TRP A O 1
ATOM 1572 N N . ARG A 1 218 ? -16.983 8.633 -31.126 1.00 26.95 218 ARG A N 1
ATOM 1573 C CA . ARG A 1 218 ? -15.853 7.772 -31.559 1.00 26.95 218 ARG A CA 1
ATOM 1574 C C . ARG A 1 218 ? -14.391 8.033 -31.097 1.00 26.95 218 ARG A C 1
ATOM 1576 O O . ARG A 1 218 ? -13.637 8.766 -31.716 1.00 26.95 218 ARG A O 1
ATOM 1583 N N . SER A 1 219 ? -13.975 7.168 -30.159 1.00 29.39 219 SER A N 1
ATOM 1584 C CA . SER A 1 219 ? -12.760 6.312 -30.131 1.00 29.39 219 SER A CA 1
ATOM 1585 C C . SER A 1 219 ? -11.342 6.924 -30.123 1.00 29.39 219 SER A C 1
ATOM 1587 O O . SER A 1 219 ? -10.794 7.222 -31.176 1.00 29.39 219 SER A O 1
ATOM 1589 N N . ARG A 1 220 ? -10.662 6.884 -28.961 1.00 26.05 220 ARG A N 1
ATOM 1590 C CA . ARG A 1 220 ? -9.674 5.860 -28.509 1.00 26.05 220 ARG A CA 1
ATOM 1591 C C . ARG A 1 220 ? -8.627 6.488 -27.566 1.00 26.05 220 ARG A C 1
ATOM 1593 O O . ARG A 1 220 ? -7.919 7.413 -27.931 1.00 26.05 220 ARG A O 1
ATOM 1600 N N . VAL A 1 221 ? -8.478 5.854 -26.397 1.00 27.75 221 VAL A N 1
ATOM 1601 C CA . VAL A 1 221 ? -7.493 6.102 -25.321 1.00 27.75 221 VAL A CA 1
ATOM 1602 C C . VAL A 1 221 ? -7.799 7.316 -24.433 1.00 27.75 221 VAL A C 1
ATOM 1604 O O . VAL A 1 221 ? -7.135 8.347 -24.484 1.00 27.75 221 VAL A O 1
ATOM 1607 N N . ALA A 1 222 ? -8.777 7.137 -23.540 1.00 28.55 222 ALA A N 1
ATOM 1608 C CA . ALA A 1 222 ? -8.951 7.971 -22.356 1.00 28.55 222 ALA A CA 1
ATOM 1609 C C . ALA A 1 222 ? -7.700 7.859 -21.464 1.00 28.55 222 ALA A C 1
ATOM 1611 O O . ALA A 1 222 ? -7.533 6.907 -20.702 1.00 28.55 222 ALA A O 1
ATOM 1612 N N . ARG A 1 223 ? -6.780 8.817 -21.592 1.00 32.22 223 ARG A N 1
ATOM 1613 C CA . ARG A 1 223 ? -5.720 9.049 -20.609 1.00 32.22 223 ARG A CA 1
ATOM 1614 C C . ARG A 1 223 ? -6.327 9.848 -19.460 1.00 32.22 223 ARG A C 1
ATOM 1616 O O . ARG A 1 223 ? -6.261 11.072 -19.468 1.00 32.22 223 ARG A O 1
ATOM 1623 N N . SER A 1 224 ? -6.928 9.148 -18.501 1.00 34.28 224 SER A N 1
ATOM 1624 C CA . SER A 1 224 ? -7.255 9.725 -17.196 1.00 34.28 224 SER A CA 1
ATOM 1625 C C . SER A 1 224 ? -5.948 10.182 -16.547 1.00 34.28 224 SER A C 1
ATOM 1627 O O . SER A 1 224 ? -5.113 9.351 -16.193 1.00 34.28 224 SER A O 1
ATOM 1629 N N . ARG A 1 225 ? -5.722 11.496 -16.486 1.00 37.94 225 ARG A N 1
ATOM 1630 C CA . ARG A 1 225 ? -4.635 12.102 -15.716 1.00 37.94 225 ARG A CA 1
ATOM 1631 C C . ARG A 1 225 ? -5.216 12.508 -14.368 1.00 37.94 225 ARG A C 1
ATOM 1633 O O . ARG A 1 225 ? -5.718 13.614 -14.222 1.00 37.94 225 ARG A O 1
ATOM 1640 N N . THR A 1 226 ? -5.170 11.595 -13.410 1.00 38.03 226 THR A N 1
ATOM 1641 C CA . THR A 1 226 ? -5.243 11.927 -11.987 1.00 38.03 226 THR A CA 1
ATOM 1642 C C . THR A 1 226 ? -4.014 12.771 -11.659 1.00 38.03 226 THR A C 1
ATOM 1644 O O . THR A 1 226 ? -2.895 12.264 -11.678 1.00 38.03 226 THR A O 1
ATOM 1647 N N . HIS A 1 227 ? -4.199 14.075 -11.457 1.00 43.47 227 HIS A N 1
ATOM 1648 C CA . HIS A 1 227 ? -3.135 14.992 -11.045 1.00 43.47 227 HIS A CA 1
ATOM 1649 C C . HIS A 1 227 ? -3.040 14.964 -9.512 1.00 43.47 227 HIS A C 1
ATOM 1651 O O . HIS A 1 227 ? -3.449 15.902 -8.843 1.00 43.47 227 HIS A O 1
ATOM 1657 N N . ALA A 1 228 ? -2.538 13.861 -8.953 1.00 55.81 228 ALA A N 1
ATOM 1658 C CA . ALA A 1 228 ? -1.975 13.916 -7.607 1.00 55.81 228 ALA A CA 1
ATOM 1659 C C . ALA A 1 228 ? -0.653 14.698 -7.687 1.00 55.81 228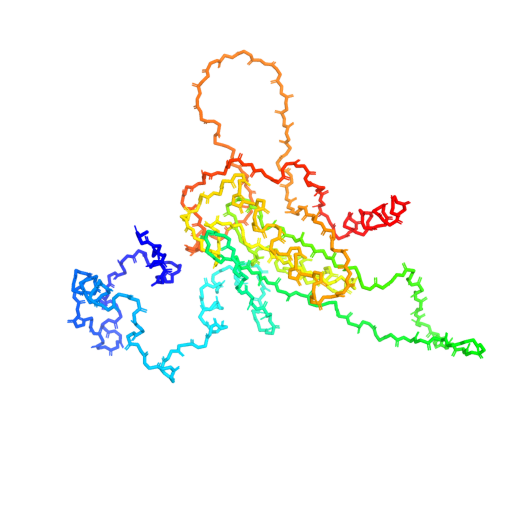 ALA A C 1
ATOM 1661 O O . ALA A 1 228 ? 0.077 14.563 -8.676 1.00 55.81 228 ALA A O 1
ATOM 1662 N N . SER A 1 229 ? -0.342 15.529 -6.692 1.00 68.12 229 SER A N 1
ATOM 1663 C CA . SER A 1 229 ? 1.001 16.095 -6.565 1.00 68.12 229 SER A CA 1
ATOM 1664 C C . SER A 1 229 ? 1.983 14.942 -6.337 1.00 68.12 229 SER A C 1
ATOM 1666 O O . SER A 1 229 ? 1.833 14.145 -5.416 1.00 68.12 229 SER A O 1
ATOM 1668 N N . VAL A 1 230 ? 2.958 14.800 -7.230 1.00 78.06 230 VAL A N 1
ATOM 1669 C CA . VAL A 1 230 ? 3.941 13.709 -7.199 1.00 78.06 230 VAL A CA 1
ATOM 1670 C C . VAL A 1 230 ? 5.333 14.263 -7.408 1.00 78.06 230 VAL A C 1
ATOM 1672 O O . VAL A 1 230 ? 5.482 15.263 -8.115 1.00 78.06 230 VAL A O 1
ATOM 1675 N N . ASN A 1 231 ? 6.349 13.607 -6.848 1.00 80.44 231 ASN A N 1
ATOM 1676 C CA . ASN A 1 231 ? 7.729 13.992 -7.098 1.00 80.44 231 ASN A CA 1
ATOM 1677 C C . ASN A 1 231 ? 8.163 13.510 -8.497 1.00 80.44 231 ASN A C 1
ATOM 1679 O O . ASN A 1 231 ? 8.242 12.304 -8.723 1.00 80.44 231 ASN A O 1
ATOM 1683 N N . PRO A 1 232 ? 8.492 14.397 -9.455 1.00 76.31 232 PRO A N 1
ATOM 1684 C CA . PRO A 1 232 ? 8.957 13.957 -10.768 1.00 76.31 232 PRO A CA 1
ATOM 1685 C C . PRO A 1 232 ? 10.324 13.252 -10.736 1.00 76.31 232 PRO A C 1
ATOM 1687 O O . PRO A 1 232 ? 10.653 12.546 -11.690 1.00 76.31 232 PRO A O 1
ATOM 1690 N N . ALA A 1 233 ? 11.110 13.432 -9.669 1.00 77.31 233 ALA A N 1
ATOM 1691 C CA . ALA A 1 233 ? 12.392 12.760 -9.464 1.00 77.31 233 ALA A CA 1
ATOM 1692 C C . ALA A 1 233 ? 12.247 11.339 -8.893 1.00 77.31 233 ALA A C 1
ATOM 1694 O O . ALA A 1 233 ? 13.215 10.582 -8.868 1.00 77.31 233 ALA A O 1
ATOM 1695 N N . ASP A 1 234 ? 11.045 10.956 -8.467 1.00 82.19 234 ASP A N 1
ATOM 1696 C CA . ASP A 1 234 ? 10.773 9.629 -7.944 1.00 82.19 234 ASP A CA 1
ATOM 1697 C C . ASP A 1 234 ? 10.742 8.592 -9.074 1.00 82.19 234 ASP A C 1
ATOM 1699 O O . ASP A 1 234 ? 9.775 8.439 -9.830 1.00 82.19 234 ASP A O 1
ATOM 1703 N N . GLY A 1 235 ? 11.849 7.861 -9.195 1.00 81.88 235 GLY A N 1
ATOM 1704 C CA . GLY A 1 235 ? 12.013 6.824 -10.203 1.00 81.88 235 GLY A CA 1
ATOM 1705 C C . GLY A 1 235 ? 11.187 5.562 -9.948 1.00 81.88 235 GLY A C 1
ATOM 1706 O O . GLY A 1 235 ? 11.149 4.699 -10.831 1.00 81.88 235 GLY A O 1
ATOM 1707 N N . LEU A 1 236 ? 10.520 5.431 -8.792 1.00 84.25 236 LEU A N 1
ATOM 1708 C CA . LEU A 1 236 ? 9.577 4.345 -8.586 1.00 84.25 236 LEU A CA 1
ATOM 1709 C C . LEU A 1 236 ? 8.307 4.620 -9.369 1.00 84.25 236 LEU A C 1
ATOM 1711 O O . LEU A 1 236 ? 7.674 3.654 -9.763 1.00 84.25 236 LEU A O 1
ATOM 1715 N N . LEU A 1 237 ? 7.932 5.863 -9.679 1.00 84.50 237 LEU A N 1
ATOM 1716 C CA . LEU A 1 237 ? 6.704 6.159 -10.423 1.00 84.50 237 LEU A CA 1
ATOM 1717 C C . LEU A 1 237 ? 6.722 5.602 -11.863 1.00 84.50 237 LEU A C 1
ATOM 1719 O O . LEU A 1 237 ? 7.738 5.613 -12.566 1.00 84.50 237 LEU A O 1
ATOM 1723 N N . PRO A 1 238 ? 5.579 5.109 -12.380 1.00 79.88 238 PRO A N 1
ATOM 1724 C CA . PRO A 1 238 ? 5.524 4.573 -13.726 1.00 79.88 238 PRO A CA 1
ATOM 1725 C C . PRO A 1 238 ? 5.524 5.695 -14.763 1.00 79.88 238 PRO A C 1
ATOM 1727 O O . PRO A 1 238 ? 4.619 6.523 -14.809 1.00 79.88 238 PRO A O 1
ATOM 1730 N N . ARG A 1 239 ? 6.420 5.612 -15.750 1.00 81.19 239 ARG A N 1
ATOM 1731 C CA . ARG A 1 239 ? 6.353 6.483 -16.942 1.00 81.19 239 ARG A CA 1
ATOM 1732 C C . ARG A 1 239 ? 5.068 6.300 -17.761 1.00 81.19 239 ARG A C 1
ATOM 1734 O O . ARG A 1 239 ? 4.677 7.182 -18.522 1.00 81.19 239 ARG A O 1
ATOM 1741 N N . ARG A 1 240 ? 4.444 5.118 -17.691 1.00 80.12 240 ARG A N 1
ATOM 1742 C CA . ARG A 1 240 ? 3.185 4.790 -18.377 1.00 80.12 240 ARG A CA 1
ATOM 1743 C C . ARG A 1 240 ? 2.310 3.930 -17.476 1.00 80.12 240 ARG A C 1
ATOM 1745 O O . ARG A 1 240 ? 2.730 2.847 -17.082 1.00 80.12 240 ARG A O 1
ATOM 1752 N N . LEU A 1 241 ? 1.081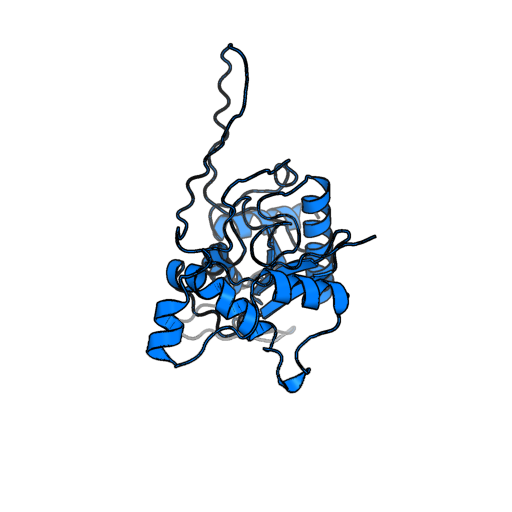 4.377 -17.240 1.00 85.44 241 LEU A N 1
ATOM 1753 C CA . LEU A 1 241 ? 0.084 3.635 -16.474 1.00 85.44 241 LEU A CA 1
ATOM 1754 C C . LEU A 1 241 ? -0.795 2.770 -17.394 1.00 85.44 241 LEU A C 1
ATOM 1756 O O . LEU A 1 241 ? -1.302 3.231 -18.418 1.00 85.44 241 LEU A O 1
ATOM 1760 N N . ARG A 1 242 ? -0.966 1.502 -17.020 1.00 88.31 242 ARG A N 1
ATOM 1761 C CA . ARG A 1 242 ? -1.886 0.514 -17.594 1.00 88.31 242 ARG A CA 1
ATOM 1762 C C . ARG A 1 242 ? -2.601 -0.199 -16.448 1.00 88.31 242 ARG A C 1
ATOM 1764 O O . ARG A 1 242 ? -2.184 -1.268 -16.010 1.00 88.31 242 ARG A O 1
ATOM 1771 N N . TYR A 1 243 ? -3.658 0.433 -15.965 1.00 88.69 243 TYR A N 1
ATOM 1772 C CA . TYR A 1 243 ? -4.502 -0.077 -14.895 1.00 88.69 243 TYR A CA 1
ATOM 1773 C C . TYR A 1 243 ? -5.823 -0.583 -15.480 1.00 88.69 243 TYR A C 1
ATOM 1775 O O . TYR A 1 243 ? -6.477 0.139 -16.231 1.00 88.69 243 TYR A O 1
ATOM 1783 N N . GLU A 1 244 ? -6.184 -1.830 -15.176 1.00 89.81 244 GLU A N 1
ATOM 1784 C CA . GLU A 1 244 ? -7.371 -2.494 -15.738 1.00 89.81 244 GLU A CA 1
ATOM 1785 C C . GLU A 1 244 ? -8.600 -2.435 -14.810 1.00 89.81 244 GLU A C 1
ATOM 1787 O O . GLU A 1 244 ? -9.693 -2.795 -15.236 1.00 89.81 244 GLU A O 1
ATOM 1792 N N . GLY A 1 245 ? -8.454 -1.963 -13.565 1.00 86.56 245 GLY A N 1
ATOM 1793 C CA . GLY A 1 245 ? -9.536 -1.911 -12.575 1.00 86.56 245 GLY A CA 1
ATOM 1794 C C . GLY A 1 245 ? -9.259 -2.767 -11.336 1.00 86.56 245 GLY A C 1
ATOM 1795 O O . GLY A 1 245 ? -8.125 -3.156 -11.079 1.00 86.56 245 GLY A O 1
ATOM 1796 N N . GLY A 1 246 ? -10.311 -3.061 -10.570 1.00 87.12 246 GLY A N 1
ATOM 1797 C CA . GLY A 1 246 ? -10.240 -3.843 -9.325 1.00 87.12 246 GLY A CA 1
ATOM 1798 C C . GLY A 1 246 ? -10.530 -3.016 -8.075 1.00 87.12 246 GLY A C 1
ATOM 1799 O O . GLY A 1 246 ? -11.145 -3.517 -7.152 1.00 87.12 246 GLY A O 1
ATOM 1800 N N . LEU A 1 247 ? -10.229 -1.716 -8.080 1.00 90.00 247 LEU A N 1
ATOM 1801 C CA . LEU A 1 247 ? -10.483 -0.844 -6.925 1.00 90.00 247 LEU A CA 1
ATOM 1802 C C . LEU A 1 247 ? -11.865 -0.160 -6.939 1.00 90.00 247 LEU A C 1
ATOM 1804 O O . LEU A 1 247 ? -12.278 0.433 -5.952 1.00 90.00 247 LEU A O 1
ATOM 1808 N N . GLY A 1 248 ? -12.602 -0.213 -8.053 1.00 85.56 248 GLY A N 1
ATOM 1809 C CA . GLY A 1 248 ? -13.808 0.609 -8.252 1.00 85.56 248 GLY A CA 1
ATOM 1810 C C . GLY A 1 248 ? -14.986 0.320 -7.311 1.00 85.56 248 GLY A C 1
ATOM 1811 O O . GLY A 1 248 ? -15.851 1.176 -7.171 1.00 85.56 248 GLY A O 1
ATOM 1812 N N . HIS A 1 249 ? -15.018 -0.856 -6.682 1.00 86.38 249 HIS A N 1
ATOM 1813 C CA . HIS A 1 249 ? -16.065 -1.263 -5.737 1.00 86.38 249 HIS A CA 1
ATOM 1814 C C . HIS A 1 249 ? -15.731 -0.909 -4.278 1.00 86.38 249 HIS A C 1
ATOM 1816 O O . HIS A 1 249 ? -16.577 -1.063 -3.406 1.00 86.38 249 HIS A O 1
ATOM 1822 N N . ILE A 1 250 ? -14.501 -0.462 -4.011 1.00 91.50 250 ILE A N 1
ATOM 1823 C CA . ILE A 1 250 ? -14.017 -0.189 -2.658 1.00 91.50 250 ILE A CA 1
ATOM 1824 C C . ILE A 1 250 ? -14.474 1.217 -2.234 1.00 91.50 250 ILE A C 1
ATOM 1826 O O . ILE A 1 250 ? -14.319 2.156 -3.040 1.00 91.50 250 ILE A O 1
ATOM 1830 N N . PRO A 1 251 ? -14.978 1.381 -0.993 1.00 92.06 251 PRO A N 1
ATOM 1831 C CA . PRO A 1 251 ? -15.318 2.678 -0.419 1.00 92.06 251 PRO A CA 1
ATOM 1832 C C . PRO A 1 251 ? -14.180 3.690 -0.549 1.00 92.06 251 PRO A C 1
ATOM 1834 O O . PRO A 1 251 ? -13.000 3.332 -0.522 1.00 92.06 251 PRO A O 1
ATOM 1837 N N . HIS A 1 252 ? -14.539 4.958 -0.716 1.00 88.31 252 HIS A N 1
ATOM 1838 C CA . HIS A 1 252 ? -13.587 6.050 -0.879 1.00 88.31 252 HIS A CA 1
ATOM 1839 C C . HIS A 1 252 ? -13.680 7.008 0.306 1.00 88.31 252 HIS A C 1
ATOM 1841 O O . HIS A 1 252 ? -14.783 7.393 0.686 1.00 88.31 252 HIS A O 1
ATOM 1847 N N . ALA A 1 253 ? -12.533 7.394 0.851 1.00 88.94 253 ALA A N 1
ATOM 1848 C CA . ALA A 1 253 ? -12.390 8.360 1.928 1.00 88.94 253 ALA A CA 1
ATOM 1849 C C . ALA A 1 253 ? -11.464 9.497 1.482 1.00 88.94 253 ALA A C 1
ATOM 1851 O O . ALA A 1 253 ? -10.454 9.267 0.818 1.00 88.94 253 ALA A O 1
ATOM 1852 N N . HIS A 1 254 ? -11.807 10.722 1.865 1.00 85.00 254 HIS A N 1
ATOM 1853 C CA . HIS A 1 254 ? -11.011 11.923 1.610 1.00 85.00 254 HIS A CA 1
ATOM 1854 C C . HIS A 1 254 ? -10.289 12.413 2.864 1.00 85.00 254 HIS A C 1
ATOM 1856 O O . HIS A 1 254 ? -9.361 13.209 2.777 1.00 85.00 254 HIS A O 1
ATOM 1862 N N . SER A 1 255 ? -10.723 11.949 4.034 1.00 87.31 255 SER A N 1
ATOM 1863 C CA . SER A 1 255 ? -10.186 12.353 5.327 1.00 87.31 255 SER A CA 1
ATOM 1864 C C . SER A 1 255 ? -10.190 11.193 6.323 1.00 87.31 255 SER A C 1
ATOM 1866 O O . SER A 1 255 ? -10.915 10.211 6.148 1.00 87.31 255 SER A O 1
ATOM 1868 N N . VAL A 1 256 ? -9.438 11.333 7.418 1.00 87.25 256 VAL A N 1
ATOM 1869 C CA . VAL A 1 256 ? -9.507 10.411 8.565 1.00 87.25 256 VAL A CA 1
ATOM 1870 C C . VAL A 1 256 ? -10.934 10.305 9.111 1.00 87.25 256 VAL A C 1
ATOM 1872 O O . VAL A 1 256 ? -11.393 9.213 9.438 1.00 87.25 256 VAL A O 1
ATOM 1875 N N . ARG A 1 257 ? -11.684 11.416 9.132 1.00 86.75 257 ARG A N 1
ATOM 1876 C CA . ARG A 1 257 ? -13.089 11.429 9.576 1.00 86.75 257 ARG A CA 1
ATOM 1877 C C . ARG A 1 257 ? -13.975 10.526 8.722 1.00 86.75 257 ARG A C 1
ATOM 1879 O O . ARG A 1 257 ? -14.840 9.847 9.271 1.00 86.75 257 ARG A O 1
ATOM 1886 N N . ASP A 1 258 ? -13.737 10.475 7.414 1.00 89.06 258 ASP A N 1
ATOM 1887 C CA . ASP A 1 258 ? -14.488 9.596 6.512 1.00 89.06 258 ASP A CA 1
ATOM 1888 C C . ASP A 1 258 ? -14.180 8.124 6.804 1.00 89.06 258 ASP A C 1
ATOM 1890 O O . ASP A 1 258 ? -15.090 7.300 6.843 1.00 89.06 258 ASP A O 1
ATOM 1894 N N . VAL A 1 259 ? -12.914 7.786 7.075 1.00 89.12 259 VAL A N 1
ATOM 1895 C CA . VAL A 1 259 ? -12.509 6.421 7.457 1.00 89.12 259 VAL A CA 1
ATOM 1896 C C . VAL A 1 259 ? -13.160 6.008 8.781 1.00 89.12 259 VAL A C 1
ATOM 1898 O O . VAL A 1 259 ? -13.693 4.901 8.898 1.00 89.12 259 VAL A O 1
ATOM 1901 N N . VAL A 1 260 ? -13.192 6.908 9.767 1.00 87.12 260 VAL A N 1
ATOM 1902 C CA . VAL A 1 260 ? -13.890 6.685 11.044 1.00 87.12 260 VAL A CA 1
ATOM 1903 C C . VAL A 1 260 ? -15.390 6.461 10.819 1.00 87.12 260 VAL A C 1
ATOM 1905 O O . VAL A 1 260 ? -15.981 5.566 11.420 1.00 87.12 260 VAL A O 1
ATOM 1908 N N . ALA A 1 261 ? -16.025 7.238 9.940 1.00 86.62 261 ALA A N 1
ATOM 1909 C CA . ALA A 1 261 ? -17.438 7.061 9.618 1.00 86.62 261 ALA A CA 1
ATOM 1910 C C . ALA A 1 261 ? -17.711 5.713 8.926 1.00 86.62 261 ALA A C 1
ATOM 1912 O O . ALA A 1 261 ? -18.643 5.007 9.310 1.00 86.62 261 ALA A O 1
ATOM 1913 N N . LEU A 1 262 ? -16.871 5.326 7.960 1.00 87.94 262 LEU A N 1
ATOM 1914 C CA . LEU A 1 262 ? -16.985 4.054 7.240 1.00 87.94 262 LEU A CA 1
ATOM 1915 C C . LEU A 1 262 ? -16.814 2.846 8.168 1.00 87.94 262 LEU A C 1
ATOM 1917 O O . LEU A 1 262 ? -17.589 1.900 8.090 1.00 87.94 262 LEU A O 1
ATOM 1921 N N . THR A 1 263 ? -15.842 2.889 9.080 1.00 83.88 263 THR A N 1
ATOM 1922 C CA . THR A 1 263 ? -15.606 1.796 10.041 1.00 83.88 263 THR A CA 1
ATOM 1923 C C . THR A 1 263 ? -16.716 1.665 11.080 1.00 83.88 263 THR A C 1
ATOM 1925 O O . THR A 1 263 ? -17.013 0.559 11.524 1.00 83.88 263 THR A O 1
ATOM 1928 N N . ARG A 1 264 ? -17.379 2.768 11.449 1.00 80.94 264 ARG A N 1
ATOM 1929 C CA . ARG A 1 264 ? -18.584 2.718 12.291 1.00 80.94 264 ARG A CA 1
ATOM 1930 C C . ARG A 1 264 ? -19.774 2.107 11.557 1.00 80.94 264 ARG A C 1
ATOM 1932 O O . ARG A 1 264 ? -20.489 1.326 12.171 1.00 80.94 264 ARG A O 1
ATOM 1939 N N . ALA A 1 265 ? -19.976 2.439 10.282 1.00 75.69 265 ALA A N 1
ATOM 1940 C CA . ALA A 1 265 ? -21.056 1.864 9.477 1.00 75.69 265 ALA A CA 1
ATOM 1941 C C . ALA A 1 265 ? -20.884 0.346 9.291 1.00 75.69 265 ALA A C 1
ATOM 1943 O O . ALA A 1 265 ? -21.815 -0.407 9.546 1.00 75.69 265 ALA A O 1
ATOM 1944 N N . ASP A 1 266 ? -19.667 -0.105 8.970 1.00 73.44 266 ASP A N 1
ATOM 1945 C CA . ASP A 1 266 ? -19.341 -1.529 8.783 1.00 73.44 266 ASP A CA 1
ATOM 1946 C C . ASP A 1 266 ? -19.633 -2.381 10.038 1.00 73.44 266 ASP A C 1
ATOM 1948 O O . ASP A 1 266 ? -20.095 -3.517 9.944 1.00 73.44 266 ASP A O 1
ATOM 1952 N N . ARG A 1 267 ? -19.442 -1.804 11.235 1.00 66.50 267 ARG A N 1
ATOM 1953 C CA . ARG A 1 267 ? -19.761 -2.453 12.521 1.00 66.50 267 ARG A CA 1
ATOM 1954 C C . ARG A 1 267 ? -21.257 -2.545 12.827 1.00 66.50 267 ARG A C 1
ATOM 1956 O O . ARG A 1 267 ? -21.628 -3.367 13.654 1.00 66.50 267 ARG A O 1
ATOM 1963 N N . VAL A 1 268 ? -22.092 -1.683 12.247 1.00 60.50 268 VAL A N 1
ATOM 1964 C CA . VAL A 1 268 ? -23.554 -1.728 12.445 1.00 60.50 268 VAL A CA 1
ATOM 1965 C C . VAL A 1 268 ? -24.191 -2.798 11.555 1.00 60.50 268 VAL A C 1
ATOM 1967 O O . VAL A 1 268 ? -25.208 -3.373 11.935 1.00 60.50 268 VAL A O 1
ATOM 1970 N N . ASP A 1 269 ? -23.573 -3.083 10.408 1.00 55.03 269 ASP A N 1
ATOM 1971 C CA . ASP A 1 269 ? -24.074 -4.035 9.412 1.00 55.03 269 ASP A CA 1
ATOM 1972 C C . ASP A 1 2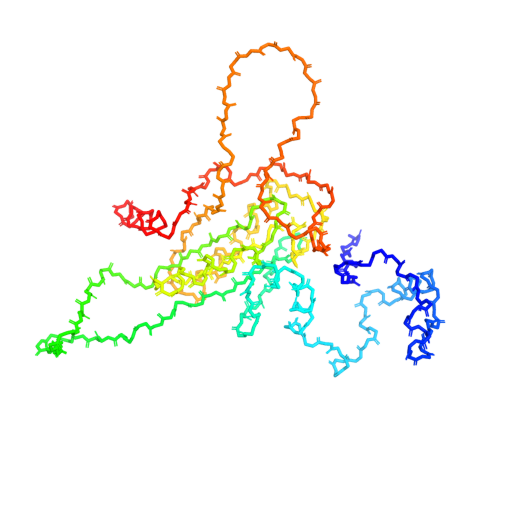69 ? -23.536 -5.477 9.591 1.00 55.03 269 ASP A C 1
ATOM 1974 O O . ASP A 1 269 ? -23.954 -6.374 8.854 1.00 55.03 269 ASP A O 1
ATOM 1978 N N . SER A 1 270 ? -22.623 -5.705 10.550 1.00 52.69 270 SER A N 1
ATOM 1979 C CA . SER A 1 270 ? -21.998 -7.008 10.873 1.00 52.69 270 SER A CA 1
ATOM 1980 C C . SER A 1 270 ? -22.663 -7.712 12.055 1.00 52.69 270 SER A C 1
ATOM 1982 O O . SER A 1 270 ? -22.806 -8.955 11.987 1.00 52.69 270 SER A O 1
#

Sequence (270 aa):
MNIYSGQWVTAGETVVDSTRLTEATGWAPTLTARESAAVMILLQGKPVLRREDALERRIACEAALEPASEFVGVDGRGLEHVQIPAATGAVHAEIHAARSGGAATVESGGAATVESGGSATVESGGSATVVLPAPPGLHARYLTPFAAELAENGFDVVVVDLPGHGLSTGRRGRATVAGVNDALAVALGYARIRFGVTPLVVRVGDATERESRPGRWRSRVARSRTHASVNPADGLLPRRLRYEGGLGHIPHAHSVRDVVALTRADRVDS

Nearest PDB structures (foldseek):
  6eic-assembly2_A  TM=8.627E-01  e=1.015E-04  Mycobacterium tuberculosis H37Rv
  6eic-assembly3_B  TM=8.498E-01  e=1.152E-04  Mycobacterium tuberculosis H37Rv
  6eic-assembly1_C  TM=8.512E-01  e=2.629E-04  Mycobacterium tuberculosis H37Rv
  7l50-assembly4_D  TM=7.458E-01  e=4.958E-04  Homo sapiens
  7l4t-assembly1_A  TM=7.512E-01  e=9.350E-04  Homo sapiens

pLDDT: mean 72.66, std 21.39, range [23.8, 97.88]

Radius of gyration: 22.33 Å; Cα contacts (8 Å, |Δi|>4): 369; chains: 1; bounding box: 62×41×72 Å

Mean predicted aligned error: 13.59 Å

Organism: Rhodococcus opacus (NCBI:txid37919)

Foldseek 3Di:
DDDDPPPPDQQFDPVPPCVVVCVVPVDDDPDDPVRVVVVCVVCVPPDPDDPVRDDDPLVSLCSSCVLLCVVLVHDCPPWDWDWFAFPNGTKIKTKQAADDPDDDDADDVGDDDADDVGDDDDDPDAAAEEEEEDDQQAAQSNCVVQCNVLSPVRHTYIYIYQDLARPHHHPNQAHALVSRVRRVVRSQVVRCVVPVDRHAYEYEDDDPDPPDDDDDDDDDDDPPDPPDPDRPSNSRGGPDHDHHDNCPVGHYDHHSVRVVVVVVVVVVVD

Solvent-accessible surface area (backbone atoms only — not comparable to full-atom values): 16549 Å² total; per-residue (Å²): 142,81,94,76,86,84,75,87,63,65,44,62,71,62,87,64,76,55,62,64,54,24,72,76,67,72,52,70,82,92,56,52,75,68,52,50,50,50,51,52,61,74,43,72,81,55,75,91,58,54,79,89,72,46,75,54,68,65,60,53,51,47,65,50,38,41,58,46,29,63,68,70,70,49,77,76,76,88,61,46,78,44,75,44,75,43,100,84,49,35,31,22,31,43,49,31,68,40,47,77,69,82,84,79,86,72,56,97,90,56,86,86,87,71,58,96,90,58,84,85,81,90,72,95,65,76,74,47,38,36,36,31,55,30,50,92,65,48,25,31,70,81,44,44,69,60,40,48,55,36,7,68,71,37,21,30,30,40,26,25,17,43,39,9,16,48,82,12,39,62,58,71,20,40,29,46,38,68,48,36,50,47,49,49,51,45,51,50,51,48,47,28,73,74,70,73,43,84,56,47,63,40,38,62,58,85,75,75,71,84,84,84,76,93,75,91,81,85,88,86,81,89,76,82,76,77,83,67,94,72,59,89,73,32,42,50,49,44,95,53,76,47,75,68,53,65,61,85,87,50,53,76,28,82,46,67,67,46,47,54,52,51,57,54,52,55,64,74,78,106

Secondary structure (DSSP, 8-state):
--------S-TT-S---THHHHHHH----SS-HHHHHHHHHHHTT--SS-TTTSPPHHHHHHHHHHHHHHHHT---TT-EEEEEEETTEEEEEEEEPPP--------TT------TT------SSS-EEEEEEPPTT--GGGGHHHHHHHHHTTEEEEEEPPTTSTTS-SSTTEE-HHHHHHHHHHHHHHHHHHHSSPPEE-EES--------------------------TT-TTS-SS-EE--S-TTS-EESSHHHHHHHHHHHHH--

InterPro domains:
  IPR022742 Alpha/beta hydrolase domain-containing protein 17C-like [PF12146] (139-175)
  IPR029058 Alpha/Beta hydrolase fold [G3DSA:3.40.50.1820] (118-203)
  IPR029058 Alpha/Beta hydrolase fold [SSF53474] (126-199)